Protein AF-A0AA88RFK6-F1 (afdb_monomer_lite)

Secondary structure (DSSP, 8-state):
-----------PPPPP-----PPPP------TT-HHHHHHHHHHHHHHH-SGGGSTTHHHHHHHHHHHHHHHHHHHHHHHHHHHHHHHHHHHHHHHHHHHTS------------------SS----TTSSEE-SS-EEEE-SS-EEEE----TT--GGGEEEEEETTEEEEEETTS--SEEEE-SS---GGG-----

Radius of gyration: 33.18 Å; chains: 1; bounding box: 71×36×122 Å

InterPro domains:
  IPR007052 CS domain [PF04969] (135-197)
  IPR007052 CS domain [PS51203] (131-197)
  IPR008978 HSP20-like chaperone [G3DSA:2.60.40.790] (119-197)
  IPR008978 HSP20-like chaperone [SSF49764] (119-197)
  IPR037898 NudC family [PTHR12356] (37-197)

pLDDT: mean 80.38, std 19.83, range [29.42, 97.81]

Organism: NCBI:txid112253

Foldseek 3Di:
DDDDDDDDDDPDPDDPDPPPLDDDDDDDDQDPVCNVVVVVSVVVVCVVSHCLVVDPCNVVVVVVVVVVVVVVVVVVLVVVLVVVVVVVVVVVVVVVVVVVVPDDDDDDDDDDDDDDDDRPPPQDQDPQRWDDDPQKTWHDDPVDIDIGGDDDPPDDPVQWDWDDDQFWTWTDGHPDPTSGTDTHPHGDDPVPDDDDD

Sequence (197 aa):
MAILSEYEEPANPSPPEAAKQVPVPFSAALDPSDPLGFVRGALEFVARESGLFRSGSAVAEVSALVREVKEKVDAEERRTREAAAEAARAKAEKRAKEAAEAAPGKTDQEDVKMEEAKGEGKKAPNKGNGLDMDNYSWGQSLQEVTINVPVPAGTKSRFIVCDIKKNHLKVGLKGQPPIIDGELFQPVKVDDCFWSL

Structure (mmCIF, N/CA/C/O backbone):
data_AF-A0AA88RFK6-F1
#
_entry.id   AF-A0AA88RFK6-F1
#
loop_
_atom_site.group_PDB
_atom_site.id
_atom_site.type_symbol
_atom_site.label_atom_id
_atom_site.label_alt_id
_atom_site.label_comp_id
_atom_site.label_asym_id
_atom_site.label_entity_id
_atom_site.label_seq_id
_atom_site.pdbx_PDB_ins_code
_atom_site.Cartn_x
_atom_site.Cartn_y
_atom_site.Cartn_z
_atom_site.occupancy
_atom_site.B_iso_or_equiv
_atom_site.auth_seq_id
_atom_site.auth_comp_id
_atom_site.auth_asym_id
_atom_site.auth_atom_id
_atom_site.pdbx_PDB_model_num
ATOM 1 N N . MET A 1 1 ? -27.057 -9.877 92.668 1.00 39.22 1 MET A N 1
ATOM 2 C CA . MET A 1 1 ? -26.320 -8.955 91.779 1.00 39.22 1 MET A CA 1
ATOM 3 C C . MET A 1 1 ? -26.160 -9.667 90.450 1.00 39.22 1 MET A C 1
ATOM 5 O O . MET A 1 1 ? -25.564 -10.733 90.442 1.00 39.22 1 MET A O 1
ATOM 9 N N . ALA A 1 2 ? -26.784 -9.167 89.384 1.00 41.19 2 ALA A N 1
ATOM 10 C CA . ALA A 1 2 ? -26.667 -9.741 88.046 1.00 41.19 2 ALA A CA 1
ATOM 11 C C . ALA A 1 2 ? -25.628 -8.930 87.265 1.00 41.19 2 ALA A C 1
ATOM 13 O O . ALA A 1 2 ? -25.740 -7.708 87.187 1.00 41.19 2 ALA A O 1
ATOM 14 N N . ILE A 1 3 ? -24.603 -9.608 86.752 1.00 44.00 3 ILE A N 1
ATOM 15 C CA . ILE A 1 3 ? -23.606 -9.028 85.855 1.00 44.00 3 ILE A CA 1
ATOM 16 C C . ILE A 1 3 ? -24.174 -9.180 84.443 1.00 44.00 3 ILE A C 1
ATOM 18 O O . ILE A 1 3 ? -24.339 -10.296 83.960 1.00 44.00 3 ILE A O 1
ATOM 22 N N . LEU A 1 4 ? -24.551 -8.059 83.829 1.00 45.41 4 LEU A N 1
ATOM 23 C CA . LEU A 1 4 ? -24.919 -7.980 82.419 1.00 45.41 4 LEU A CA 1
ATOM 24 C C . LEU A 1 4 ? -23.627 -7.894 81.608 1.00 45.41 4 LEU A C 1
ATOM 26 O O . LEU A 1 4 ? -22.969 -6.855 81.606 1.00 45.41 4 LEU A O 1
ATOM 30 N N . SER A 1 5 ? -23.262 -8.971 80.926 1.00 52.62 5 SER A N 1
ATOM 31 C CA . SER A 1 5 ? -22.226 -8.929 79.899 1.00 52.62 5 SER A CA 1
ATOM 32 C C . SER A 1 5 ? -22.591 -9.878 78.770 1.00 52.62 5 SER A C 1
ATOM 34 O O . SER A 1 5 ? -22.153 -11.020 78.756 1.00 52.62 5 SER A O 1
ATOM 36 N N . GLU A 1 6 ? -23.388 -9.376 77.836 1.00 49.94 6 GLU A N 1
ATOM 37 C CA . GLU A 1 6 ? -23.305 -9.759 76.429 1.00 49.94 6 GLU A CA 1
ATOM 38 C C . GLU A 1 6 ? -23.751 -8.540 75.620 1.00 49.94 6 GLU A C 1
ATOM 40 O O . GLU A 1 6 ? -24.931 -8.211 75.517 1.00 49.94 6 GLU A O 1
ATOM 45 N N . TYR A 1 7 ? -22.759 -7.774 75.171 1.00 51.25 7 TYR A N 1
ATOM 46 C CA . TYR A 1 7 ? -22.932 -6.749 74.156 1.00 51.25 7 TYR A CA 1
ATOM 47 C C . TYR A 1 7 ? -22.634 -7.437 72.828 1.00 51.25 7 TYR A C 1
ATOM 49 O O . TYR A 1 7 ? -21.484 -7.774 72.556 1.00 51.25 7 TYR A O 1
ATOM 57 N N . GLU A 1 8 ? -23.675 -7.710 72.051 1.00 51.16 8 GLU A N 1
ATOM 58 C CA . GLU A 1 8 ? -23.537 -8.290 70.721 1.00 51.16 8 GLU A CA 1
ATOM 59 C C . GLU A 1 8 ? -23.200 -7.170 69.729 1.00 51.16 8 GLU A C 1
ATOM 61 O O . GLU A 1 8 ? -23.989 -6.245 69.514 1.00 51.16 8 GLU A O 1
ATOM 66 N N . GLU A 1 9 ? -21.984 -7.207 69.179 1.00 52.75 9 GLU A N 1
ATOM 67 C CA . GLU A 1 9 ? -21.558 -6.287 68.125 1.00 52.75 9 GLU A CA 1
ATOM 68 C C . GLU A 1 9 ? -22.443 -6.480 66.883 1.00 52.75 9 GLU A C 1
ATOM 70 O O . GLU A 1 9 ? -22.595 -7.610 66.411 1.00 52.75 9 GLU A O 1
ATOM 75 N N . PRO A 1 10 ? -23.006 -5.410 66.291 1.00 45.84 10 PRO A N 1
ATOM 76 C CA . PRO A 1 10 ? -23.649 -5.540 64.997 1.00 45.84 10 PRO A CA 1
ATOM 77 C C . PRO A 1 10 ? -22.587 -5.949 63.977 1.00 45.84 10 PRO A C 1
ATOM 79 O O . PRO A 1 10 ? -21.603 -5.238 63.766 1.00 45.84 10 PRO A O 1
ATOM 82 N N . ALA A 1 11 ? -22.804 -7.110 63.358 1.00 53.09 11 ALA A N 1
ATOM 83 C CA . ALA A 1 11 ? -21.981 -7.641 62.287 1.00 53.09 11 ALA A CA 1
ATOM 84 C C . ALA A 1 11 ? -21.647 -6.538 61.271 1.00 53.09 11 ALA A C 1
ATOM 86 O O . ALA A 1 11 ? -22.523 -5.992 60.597 1.00 53.09 11 ALA A O 1
ATOM 87 N N . ASN A 1 12 ? -20.359 -6.213 61.188 1.00 49.50 12 ASN A N 1
ATOM 88 C CA . ASN A 1 12 ? -19.803 -5.323 60.184 1.00 49.50 12 ASN A CA 1
ATOM 89 C C . ASN A 1 12 ? -20.194 -5.863 58.793 1.00 49.50 12 ASN A C 1
ATOM 91 O O . ASN A 1 12 ? -19.850 -7.014 58.493 1.00 49.50 12 ASN A O 1
ATOM 95 N N . PRO A 1 13 ? -20.924 -5.114 57.942 1.00 47.66 13 PRO A N 1
ATOM 96 C CA . PRO A 1 13 ? -21.227 -5.587 56.603 1.00 47.66 13 PRO A CA 1
ATOM 97 C C . PRO A 1 13 ? -19.901 -5.779 55.869 1.00 47.66 13 PRO A C 1
ATOM 99 O O . PRO A 1 13 ? -19.115 -4.846 55.700 1.00 47.66 13 PRO A O 1
ATOM 102 N N . SER A 1 14 ? -19.634 -7.023 55.477 1.00 50.53 14 SER A N 1
ATOM 103 C CA . SER A 1 14 ? -18.474 -7.358 54.657 1.00 50.53 14 SER A CA 1
ATOM 104 C C . SER A 1 14 ? -18.479 -6.478 53.397 1.00 50.53 14 SER A C 1
ATOM 106 O O . SER A 1 14 ? -19.563 -6.215 52.863 1.00 50.53 14 SER A O 1
ATOM 108 N N . PRO A 1 15 ? -17.314 -6.007 52.906 1.00 51.69 15 PRO A N 1
ATOM 109 C CA . PRO A 1 15 ? -17.249 -5.292 51.635 1.00 51.69 15 PRO A CA 1
ATOM 110 C C . PRO A 1 15 ? -17.945 -6.130 50.556 1.00 51.69 15 PRO A C 1
ATOM 112 O O . PRO A 1 15 ? -17.792 -7.355 50.591 1.00 51.69 15 PRO A O 1
ATOM 115 N N . PRO A 1 16 ? -18.702 -5.526 49.620 1.00 49.53 16 PRO A N 1
ATOM 116 C CA . PRO A 1 16 ? -19.355 -6.287 48.566 1.00 49.53 16 PRO A CA 1
ATOM 117 C C . PRO A 1 16 ? -18.288 -7.113 47.856 1.00 49.53 16 PRO A C 1
ATOM 119 O O . PRO A 1 16 ? -17.310 -6.573 47.335 1.00 49.53 16 PRO A O 1
ATOM 122 N N . GLU A 1 17 ? -18.455 -8.430 47.922 1.00 48.72 17 GLU A N 1
ATOM 123 C CA . GLU A 1 17 ? -17.579 -9.404 47.297 1.00 48.72 17 GLU A CA 1
ATOM 124 C C . GLU A 1 17 ? -17.448 -9.014 45.825 1.00 48.72 17 GLU A C 1
ATOM 126 O O . GLU A 1 17 ? -18.433 -9.006 45.084 1.00 48.72 17 GLU A O 1
ATOM 131 N N . ALA A 1 18 ? -16.253 -8.570 45.424 1.00 51.47 18 ALA A N 1
ATOM 132 C CA . ALA A 1 18 ? -15.991 -8.153 44.058 1.00 51.47 18 ALA A CA 1
ATOM 133 C C . ALA A 1 18 ? -16.360 -9.323 43.143 1.00 51.47 18 ALA A C 1
ATOM 135 O O . ALA A 1 18 ? -15.685 -10.355 43.155 1.00 51.47 18 ALA A O 1
ATOM 136 N N . ALA A 1 19 ? -17.467 -9.180 42.409 1.00 54.84 19 ALA A N 1
ATOM 137 C CA . ALA A 1 19 ? -17.976 -10.203 41.514 1.00 54.84 19 ALA A CA 1
ATOM 138 C C . ALA A 1 19 ? -16.842 -10.616 40.572 1.00 54.84 19 ALA A C 1
ATOM 140 O O . ALA A 1 19 ? -16.416 -9.842 39.713 1.00 54.84 19 ALA A O 1
ATOM 141 N N . LYS A 1 20 ? -16.306 -11.822 40.783 1.00 56.72 20 LYS A N 1
ATOM 142 C CA . LYS A 1 20 ? -15.259 -12.399 39.943 1.00 56.72 20 LYS A CA 1
ATOM 143 C C . LYS A 1 20 ? -15.825 -12.475 38.528 1.00 56.72 20 LYS A C 1
ATOM 145 O O . LYS A 1 20 ? -16.725 -13.271 38.271 1.00 56.72 20 LYS A O 1
ATOM 150 N N . GLN A 1 21 ? -15.348 -11.609 37.637 1.00 64.19 21 GLN A N 1
ATOM 151 C CA . GLN A 1 21 ? -15.763 -11.604 36.239 1.00 64.19 21 GLN A CA 1
ATOM 152 C C . GLN A 1 21 ? -15.354 -12.943 35.626 1.00 64.19 21 GLN A C 1
ATOM 154 O O . GLN A 1 21 ? -14.167 -13.237 35.490 1.00 64.19 21 GLN A O 1
ATOM 159 N N . VAL A 1 22 ? -16.339 -13.787 35.327 1.00 80.94 22 VAL A N 1
ATOM 160 C CA . VAL A 1 22 ? -16.103 -15.065 34.655 1.00 80.94 22 VAL A CA 1
ATOM 161 C C . VAL A 1 22 ? -15.730 -14.752 33.203 1.00 80.94 22 VAL A C 1
ATOM 163 O O . VAL A 1 22 ? -16.502 -14.061 32.536 1.00 80.94 22 VAL A O 1
ATOM 166 N N . PRO A 1 23 ? -14.574 -15.217 32.694 1.00 82.94 23 PRO A N 1
ATOM 167 C CA . PRO A 1 23 ? -14.199 -14.993 31.303 1.00 82.94 23 PRO A CA 1
ATOM 168 C C . PRO A 1 23 ? -15.236 -15.607 30.360 1.00 82.94 23 PRO A C 1
ATOM 170 O O . PRO A 1 23 ? -15.551 -16.793 30.465 1.00 82.94 23 PRO A O 1
ATOM 173 N N . VAL A 1 24 ? -15.751 -14.806 29.428 1.00 89.56 24 VAL A N 1
ATOM 174 C CA . VAL A 1 24 ? -16.697 -15.267 28.406 1.00 89.56 24 VAL A CA 1
ATOM 175 C C . VAL A 1 24 ? -15.904 -15.643 27.148 1.00 89.56 24 VAL A C 1
ATOM 177 O O . VAL A 1 24 ? -15.124 -14.819 26.665 1.00 89.56 24 VAL A O 1
ATOM 180 N N . PRO A 1 25 ? -16.044 -16.870 26.609 1.00 90.38 25 PRO A N 1
ATOM 181 C CA . PRO A 1 25 ? -15.299 -17.280 25.425 1.00 90.38 25 PRO A CA 1
ATOM 182 C C . PRO A 1 25 ? -15.799 -16.559 24.163 1.00 90.38 25 PRO A C 1
ATOM 184 O O . PRO A 1 25 ? -17.003 -16.414 23.953 1.00 90.38 25 PRO A O 1
ATOM 187 N N . PHE A 1 26 ? -14.864 -16.176 23.291 1.00 91.44 26 PHE A N 1
ATOM 188 C CA . PHE A 1 26 ? -15.122 -15.628 21.957 1.00 91.44 26 PHE A CA 1
ATOM 189 C C . PHE A 1 26 ? -14.514 -16.552 20.897 1.00 91.44 26 PHE A C 1
ATOM 191 O O . PHE A 1 26 ? -13.340 -16.910 20.986 1.00 91.44 26 PHE A O 1
ATOM 198 N N . SER A 1 27 ? -15.305 -16.942 19.897 1.00 91.06 27 SER A N 1
ATOM 199 C CA . SER A 1 27 ? -14.849 -17.744 18.759 1.00 91.06 27 SER A CA 1
ATOM 200 C C . SER A 1 27 ? -15.296 -17.078 17.465 1.00 91.06 27 SER A C 1
ATOM 202 O O . SER A 1 27 ? -16.481 -16.810 17.280 1.00 91.06 27 SER A O 1
ATOM 204 N N . ALA A 1 28 ? -14.340 -16.797 16.586 1.00 91.62 28 ALA A N 1
ATOM 205 C C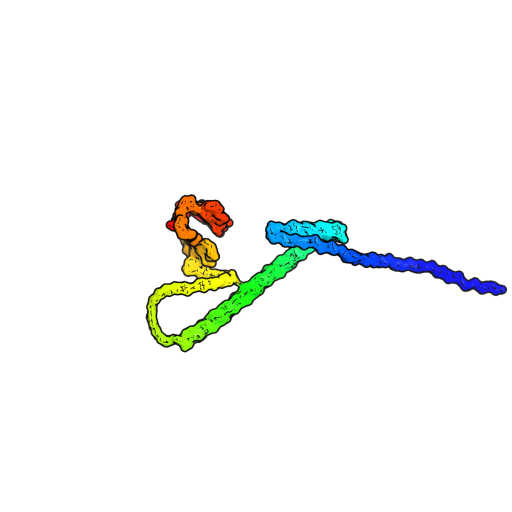A . ALA A 1 28 ? -14.574 -16.236 15.264 1.00 91.62 28 ALA A CA 1
ATOM 206 C C . ALA A 1 28 ? -13.458 -16.692 14.315 1.00 91.62 28 ALA A C 1
ATOM 208 O O . ALA A 1 28 ? -12.323 -16.909 14.743 1.00 91.62 28 ALA A O 1
ATOM 209 N N . ALA A 1 29 ? -13.784 -16.833 13.032 1.00 94.00 29 ALA A N 1
ATOM 210 C CA . ALA A 1 29 ? -12.826 -17.147 11.979 1.00 94.00 29 ALA A CA 1
ATOM 211 C C . ALA A 1 29 ? -12.488 -15.877 11.190 1.00 94.00 29 ALA A C 1
ATOM 213 O O . ALA A 1 29 ? -13.382 -15.092 10.873 1.00 94.00 29 ALA A O 1
ATOM 214 N N . LEU A 1 30 ? -11.207 -15.679 10.876 1.00 94.81 30 LEU A N 1
ATOM 215 C CA . LEU A 1 30 ? -10.761 -14.591 10.011 1.00 94.81 30 LEU A CA 1
ATOM 216 C C . LEU A 1 30 ? -10.875 -15.031 8.546 1.00 94.81 30 LEU A C 1
ATOM 218 O O . LEU A 1 30 ? -10.154 -15.933 8.125 1.00 94.81 30 LEU A O 1
ATOM 222 N N . ASP A 1 31 ? -11.753 -14.380 7.783 1.00 93.38 31 ASP A N 1
ATOM 223 C CA . ASP A 1 31 ? -11.776 -14.473 6.321 1.00 93.38 31 ASP A CA 1
ATOM 224 C C . ASP A 1 31 ? -10.850 -13.392 5.736 1.00 93.38 31 ASP A C 1
ATOM 226 O O . ASP A 1 31 ? -11.121 -12.202 5.920 1.00 93.38 31 ASP A O 1
ATOM 230 N N . PRO A 1 32 ? -9.768 -13.756 5.022 1.00 94.38 32 PRO A N 1
ATOM 231 C CA . PRO A 1 32 ? -8.886 -12.783 4.378 1.00 94.38 32 PRO A CA 1
ATOM 232 C C . PRO A 1 32 ? -9.587 -11.878 3.354 1.00 94.38 32 PRO A C 1
ATOM 234 O O . PRO A 1 32 ? -9.082 -10.796 3.061 1.00 94.38 32 PRO A O 1
ATOM 237 N N . SER A 1 33 ? -10.729 -12.304 2.809 1.00 95.38 33 SER A N 1
ATOM 238 C CA . SER A 1 33 ? -11.520 -11.527 1.846 1.00 95.38 33 SER A CA 1
ATOM 239 C C . SER A 1 33 ? -12.404 -10.472 2.522 1.00 95.38 33 SER A C 1
ATOM 241 O O . SER A 1 33 ? -12.760 -9.484 1.883 1.00 95.38 33 SER A O 1
ATOM 243 N N . ASP A 1 34 ? -12.733 -10.656 3.807 1.00 94.06 34 ASP A N 1
ATOM 244 C CA . ASP A 1 34 ? -13.484 -9.702 4.635 1.00 94.06 34 ASP A CA 1
ATOM 245 C C . ASP A 1 34 ? -12.902 -9.603 6.063 1.00 94.06 34 ASP A C 1
ATOM 247 O O . ASP A 1 34 ? -13.490 -10.068 7.047 1.00 94.06 34 ASP A O 1
ATOM 251 N N . PRO A 1 35 ? -11.736 -8.954 6.221 1.00 93.38 35 PRO A N 1
ATOM 252 C CA . PRO A 1 35 ? -11.116 -8.792 7.532 1.00 93.38 35 PRO A CA 1
ATOM 253 C C . PRO A 1 35 ? -11.920 -7.858 8.451 1.00 93.38 35 PRO A C 1
ATOM 255 O O . PRO A 1 35 ? -11.834 -7.958 9.678 1.00 93.38 35 PRO A O 1
ATOM 258 N N . LEU A 1 36 ? -12.718 -6.947 7.883 1.00 94.75 36 LEU A N 1
ATOM 259 C CA . LEU A 1 36 ? -13.527 -6.005 8.657 1.00 94.75 36 LEU A CA 1
ATOM 260 C C . LEU A 1 36 ? -14.731 -6.690 9.307 1.00 94.75 36 LEU A C 1
ATOM 262 O O . LEU A 1 36 ? -15.126 -6.286 10.403 1.00 94.75 36 LEU A O 1
ATOM 266 N N . GLY A 1 37 ? -15.277 -7.737 8.683 1.00 93.44 37 GLY A N 1
ATOM 267 C CA . GLY A 1 37 ? -16.300 -8.592 9.280 1.00 93.44 37 GLY A CA 1
ATOM 268 C C . GLY A 1 37 ? -15.848 -9.204 10.609 1.00 93.44 37 GLY A C 1
ATOM 269 O O . GLY A 1 37 ? -16.569 -9.122 11.606 1.00 93.44 37 GLY A O 1
ATOM 270 N N . PHE A 1 38 ? -14.614 -9.720 10.668 1.00 96.31 38 PHE A N 1
ATOM 271 C CA . PHE A 1 38 ? -14.030 -10.251 11.906 1.00 96.31 38 PHE A CA 1
ATOM 272 C C . PHE A 1 38 ? -13.898 -9.172 12.992 1.00 96.31 38 PHE A C 1
ATOM 274 O O . PHE A 1 38 ? -14.327 -9.374 14.130 1.00 96.31 38 PHE A O 1
ATOM 281 N N . VAL A 1 39 ? -13.347 -8.002 12.639 1.00 95.38 39 VAL A N 1
ATOM 282 C CA . VAL A 1 39 ? -13.163 -6.885 13.584 1.00 95.38 39 VAL A CA 1
ATOM 283 C C . VAL A 1 39 ? -14.506 -6.398 14.124 1.00 95.38 39 VAL A C 1
ATOM 285 O O . VAL A 1 39 ? -14.642 -6.191 15.328 1.00 95.38 39 VAL A O 1
ATOM 288 N N . ARG A 1 40 ? -15.521 -6.265 13.262 1.00 94.75 40 ARG A N 1
ATOM 289 C CA . ARG A 1 40 ? -16.883 -5.911 13.678 1.00 94.75 40 ARG A CA 1
ATOM 290 C C . ARG A 1 40 ? -17.423 -6.905 14.703 1.00 94.75 40 ARG A C 1
ATOM 292 O O . ARG A 1 40 ? -17.862 -6.473 15.763 1.00 94.75 40 ARG A O 1
ATOM 299 N N . GLY A 1 41 ? -17.344 -8.207 14.420 1.00 95.25 41 GLY A N 1
ATOM 300 C CA . GLY A 1 41 ? -17.838 -9.245 15.329 1.00 95.25 41 GLY A CA 1
ATOM 301 C C . GLY A 1 41 ? -17.140 -9.225 16.692 1.00 95.25 41 GLY A C 1
ATOM 302 O O . GLY A 1 41 ? -17.792 -9.372 17.726 1.00 95.25 41 GLY A O 1
ATOM 303 N N . ALA A 1 42 ? -15.830 -8.967 16.716 1.00 95.31 42 ALA A N 1
ATOM 304 C CA . ALA A 1 42 ? -15.080 -8.807 17.960 1.00 95.31 42 ALA A CA 1
ATOM 305 C C . ALA A 1 42 ? -15.524 -7.563 18.752 1.00 95.31 42 ALA A C 1
ATOM 307 O O . ALA A 1 42 ? -15.747 -7.649 19.959 1.00 95.31 42 ALA A O 1
ATOM 308 N N . LEU A 1 43 ? -15.701 -6.416 18.087 1.00 95.00 43 LEU A N 1
ATOM 309 C CA . LEU A 1 43 ? -16.164 -5.186 18.741 1.00 95.00 43 LEU A CA 1
ATOM 310 C C . LEU A 1 43 ? -17.602 -5.324 19.261 1.00 95.00 43 LEU A C 1
ATOM 312 O O . LEU A 1 43 ? -17.892 -4.866 20.363 1.00 95.00 43 LEU A O 1
ATOM 316 N N . GLU A 1 44 ? -18.486 -5.996 18.521 1.00 94.56 44 GLU A N 1
ATOM 317 C CA . GLU A 1 44 ? -19.859 -6.294 18.951 1.00 94.56 44 GLU A CA 1
ATOM 318 C C . GLU A 1 44 ? -19.890 -7.228 20.167 1.00 94.56 44 GLU A C 1
ATOM 320 O O . GLU A 1 44 ? -20.637 -6.981 21.116 1.00 94.56 44 GLU A O 1
ATOM 325 N N . PHE A 1 45 ? -19.041 -8.261 20.190 1.00 95.06 45 PHE A N 1
ATOM 326 C CA . PHE A 1 45 ? -18.882 -9.124 21.362 1.00 95.06 45 PHE A CA 1
ATOM 327 C C . PHE A 1 45 ? -18.420 -8.322 22.583 1.00 95.06 45 PHE A C 1
ATOM 329 O O . PHE A 1 45 ? -19.032 -8.407 23.647 1.00 95.06 45 PHE A O 1
ATOM 336 N N . VAL A 1 46 ? -17.401 -7.473 22.422 1.00 93.69 46 VAL A N 1
ATOM 337 C CA . VAL A 1 46 ? -16.919 -6.593 23.497 1.00 93.69 46 VAL A CA 1
ATOM 338 C C . VAL A 1 46 ? -18.009 -5.616 23.943 1.00 93.69 46 VAL A C 1
ATOM 340 O O . VAL A 1 46 ? -18.146 -5.372 25.138 1.00 93.69 46 VAL A O 1
ATOM 343 N N . ALA A 1 47 ? -18.822 -5.081 23.033 1.00 92.94 47 ALA A N 1
ATOM 344 C CA . ALA A 1 47 ? -19.940 -4.206 23.382 1.00 92.94 47 ALA A CA 1
ATOM 345 C C . ALA A 1 47 ? -21.033 -4.919 24.194 1.00 92.94 47 ALA A C 1
ATOM 347 O O . ALA A 1 47 ? -21.666 -4.290 25.044 1.00 92.94 47 ALA A O 1
ATOM 348 N N . ARG A 1 48 ? -21.250 -6.218 23.953 1.00 92.81 48 ARG A N 1
ATOM 349 C CA . ARG A 1 48 ? -22.242 -7.021 24.677 1.00 92.81 48 ARG A CA 1
ATOM 350 C C . ARG A 1 48 ? -21.749 -7.456 26.054 1.00 92.81 48 ARG A C 1
ATOM 352 O O . ARG A 1 48 ? -22.492 -7.345 27.025 1.00 92.81 48 ARG A O 1
ATOM 359 N N . GLU A 1 49 ? -20.512 -7.936 26.129 1.00 91.00 49 GLU A N 1
ATOM 360 C CA . GLU A 1 49 ? -19.951 -8.543 27.342 1.00 91.00 49 GLU A CA 1
ATOM 361 C C . GLU A 1 49 ? -19.223 -7.530 28.246 1.00 91.00 49 GLU A C 1
ATOM 363 O O . GLU A 1 49 ? -18.888 -7.847 29.386 1.00 91.00 49 GLU A O 1
ATOM 368 N N . SER A 1 50 ? -18.978 -6.299 27.774 1.00 90.12 50 SER A N 1
ATOM 369 C CA . SER A 1 50 ? -18.253 -5.273 28.533 1.00 90.12 50 SER A CA 1
ATOM 370 C C . SER A 1 50 ? -18.938 -3.903 28.542 1.00 90.12 50 SER A C 1
ATOM 372 O O . SER A 1 50 ? -19.837 -3.597 27.761 1.00 90.12 50 SER A O 1
ATOM 374 N N . GLY A 1 51 ? -18.474 -3.040 29.448 1.00 89.38 51 GLY A N 1
ATOM 375 C CA . GLY A 1 51 ? -18.882 -1.639 29.517 1.00 89.38 51 GLY A CA 1
ATOM 376 C C . GLY A 1 51 ? -18.078 -0.693 28.621 1.00 89.38 51 GLY A C 1
ATOM 377 O O . GLY A 1 51 ? -18.348 0.503 28.677 1.00 89.38 51 GLY A O 1
ATOM 378 N N . LEU A 1 52 ? -17.117 -1.185 27.821 1.00 89.06 52 LEU A N 1
ATOM 379 C CA . LEU A 1 52 ? -16.165 -0.342 27.081 1.00 89.06 52 LEU A CA 1
ATOM 380 C C . LEU A 1 52 ? -16.877 0.728 26.244 1.00 89.06 52 LEU A C 1
ATOM 382 O O . LEU A 1 52 ? -16.567 1.904 26.352 1.00 89.06 52 LEU A O 1
ATOM 386 N N . PHE A 1 53 ? -17.903 0.341 25.484 1.00 91.00 53 PHE A N 1
ATOM 387 C CA . PHE A 1 53 ? -18.639 1.248 24.594 1.00 91.00 53 PHE A CA 1
ATOM 388 C C . PHE A 1 53 ? -19.677 2.135 25.294 1.00 91.00 53 PHE A C 1
ATOM 390 O O . PHE A 1 53 ? -20.333 2.942 24.640 1.00 91.00 53 PHE A O 1
ATOM 397 N N . ARG A 1 54 ? -19.844 2.003 26.615 1.00 89.75 54 ARG A N 1
ATOM 398 C CA . ARG A 1 54 ? -20.694 2.907 27.409 1.00 89.75 54 ARG A CA 1
ATOM 399 C C . ARG A 1 54 ? -19.937 4.164 27.841 1.00 89.75 54 ARG A C 1
ATOM 401 O O . ARG A 1 54 ? -20.571 5.112 28.298 1.00 89.75 54 ARG A O 1
ATOM 408 N N . SER A 1 55 ? -18.606 4.184 27.713 1.00 88.44 55 SER A N 1
ATOM 409 C CA . SER A 1 55 ? -17.794 5.372 27.969 1.00 88.44 55 SER A CA 1
ATOM 410 C C . SER A 1 55 ? -17.745 6.282 26.734 1.00 88.44 55 SER A C 1
ATOM 412 O O . SER A 1 55 ? -17.753 5.825 25.592 1.00 88.44 55 SER A O 1
ATOM 414 N N . GLY A 1 56 ? -17.639 7.596 26.950 1.00 90.06 56 GLY A N 1
ATOM 415 C CA . GLY A 1 56 ? -17.414 8.557 25.861 1.00 90.06 56 GLY A CA 1
ATOM 416 C C . GLY A 1 56 ? -16.010 8.475 25.243 1.00 90.06 56 GLY A C 1
ATOM 417 O O . GLY A 1 56 ? -15.769 9.070 24.195 1.00 90.06 56 GLY A O 1
ATOM 418 N N . SER A 1 57 ? -15.084 7.745 25.876 1.00 92.19 57 SER A N 1
ATOM 419 C CA . SER A 1 57 ? -13.696 7.568 25.433 1.00 92.19 57 SER A CA 1
ATOM 420 C C . SER A 1 57 ? -13.480 6.334 24.558 1.00 92.19 57 SER A C 1
ATOM 422 O O . SER A 1 57 ? -12.417 6.222 23.951 1.00 92.19 57 SER A O 1
ATOM 424 N N . ALA A 1 58 ? -14.473 5.445 24.431 1.00 91.94 58 ALA A N 1
ATOM 425 C CA . ALA A 1 58 ? -14.346 4.159 23.743 1.00 91.94 58 ALA A CA 1
ATOM 426 C C . ALA A 1 58 ? -13.711 4.271 22.347 1.00 91.94 58 ALA A C 1
ATOM 428 O O . ALA A 1 58 ? -12.799 3.527 21.998 1.00 91.94 58 ALA A O 1
ATOM 429 N N . VAL A 1 59 ? -14.151 5.252 21.553 1.00 93.19 59 VAL A N 1
ATOM 430 C CA . VAL A 1 59 ? -13.627 5.475 20.197 1.00 93.19 59 VAL A CA 1
ATOM 431 C C . VAL A 1 59 ? -12.160 5.907 20.226 1.00 93.19 59 VAL A C 1
ATOM 433 O O . VAL A 1 59 ? -11.373 5.448 19.398 1.00 93.19 59 VAL A O 1
ATOM 436 N N . ALA A 1 60 ? -11.776 6.767 21.172 1.00 94.56 60 ALA A N 1
ATOM 437 C CA . ALA A 1 60 ? -10.401 7.235 21.311 1.00 94.56 60 ALA A CA 1
ATOM 438 C C . ALA A 1 60 ? -9.468 6.103 21.764 1.00 94.56 60 ALA A C 1
ATOM 440 O O . ALA A 1 60 ? -8.385 5.952 21.205 1.00 94.56 60 ALA A O 1
ATOM 441 N N . GLU A 1 61 ? -9.912 5.276 22.712 1.00 93.81 61 GLU A N 1
ATOM 442 C CA . GLU A 1 61 ? -9.157 4.127 23.222 1.00 93.81 61 GLU A CA 1
ATOM 443 C C . GLU A 1 61 ? -8.946 3.059 22.143 1.00 93.81 61 GLU A C 1
ATOM 445 O O . GLU A 1 61 ? -7.814 2.639 21.900 1.00 93.81 61 GLU A O 1
ATOM 450 N N . VAL A 1 62 ? -10.005 2.680 21.417 1.00 94.31 62 VAL A N 1
ATOM 451 C CA . VAL A 1 62 ? -9.898 1.727 20.298 1.00 94.31 62 VAL A CA 1
ATOM 452 C C . VAL A 1 62 ? -9.006 2.294 19.191 1.00 94.31 62 VAL A C 1
ATOM 454 O O . VAL A 1 62 ? -8.151 1.587 18.662 1.00 94.31 62 VAL A O 1
ATOM 457 N N . SER A 1 63 ? -9.141 3.584 18.869 1.00 93.88 63 SER A N 1
ATOM 458 C CA . SER A 1 63 ? -8.289 4.236 17.864 1.00 93.88 63 SER A CA 1
ATOM 459 C C . SER A 1 63 ? -6.818 4.274 18.281 1.00 93.88 63 SER A C 1
ATOM 461 O O . SER A 1 63 ? -5.945 4.116 17.429 1.00 93.88 63 SER A O 1
ATOM 463 N N . ALA A 1 64 ? -6.527 4.475 19.569 1.00 96.88 64 ALA A N 1
ATOM 464 C CA . ALA A 1 64 ? -5.166 4.433 20.095 1.00 96.88 64 ALA A CA 1
ATOM 465 C C . ALA A 1 64 ? -4.558 3.030 19.952 1.00 96.88 64 ALA A C 1
ATOM 467 O O . ALA A 1 64 ? -3.446 2.909 19.441 1.00 96.88 64 ALA A O 1
ATOM 468 N N . LEU A 1 65 ? -5.314 1.976 20.286 1.00 96.81 65 LEU A N 1
ATOM 469 C CA . LEU A 1 65 ? -4.883 0.589 20.075 1.00 96.81 65 LEU A CA 1
ATOM 470 C C . LEU A 1 65 ? -4.601 0.291 18.596 1.00 96.81 65 LEU A C 1
ATOM 472 O O . LEU A 1 65 ? -3.579 -0.307 18.268 1.00 96.81 65 LEU A O 1
ATOM 476 N N . VAL A 1 66 ? -5.481 0.726 17.688 1.00 96.75 66 VAL A N 1
ATOM 477 C CA . VAL A 1 66 ? -5.293 0.522 16.241 1.00 96.75 66 VAL A CA 1
ATOM 478 C C . VAL A 1 66 ? -4.028 1.223 15.744 1.00 96.75 66 VAL A C 1
ATOM 480 O O . VAL A 1 66 ? -3.286 0.648 14.948 1.00 96.75 66 VAL A O 1
ATOM 483 N N . ARG A 1 67 ? -3.750 2.442 16.226 1.00 96.44 67 ARG A N 1
ATOM 484 C CA . ARG A 1 67 ? -2.510 3.162 15.900 1.00 96.44 67 ARG A CA 1
ATOM 485 C C . ARG A 1 67 ? -1.280 2.415 16.398 1.00 96.44 67 ARG A C 1
ATOM 487 O O . ARG A 1 67 ? -0.348 2.247 15.624 1.00 96.44 67 ARG A O 1
ATOM 494 N N . GLU A 1 68 ? -1.301 1.915 17.630 1.00 97.81 68 GLU A N 1
ATOM 495 C CA . GLU A 1 68 ? -0.186 1.145 18.187 1.00 97.81 68 GLU A CA 1
ATOM 496 C C . GLU A 1 68 ? 0.090 -0.133 17.376 1.00 97.81 68 GLU A C 1
ATOM 498 O O . GLU A 1 68 ? 1.241 -0.438 17.062 1.00 97.81 68 GLU A O 1
ATOM 503 N N . VAL A 1 69 ? -0.956 -0.877 16.993 1.00 96.88 69 VAL A N 1
ATOM 504 C CA . VAL A 1 69 ? -0.812 -2.071 16.142 1.00 96.88 69 VAL A CA 1
ATOM 505 C C . VAL A 1 69 ? -0.246 -1.691 14.776 1.00 96.88 69 VAL A C 1
ATOM 507 O O . VAL A 1 69 ? 0.680 -2.345 14.300 1.00 96.88 69 VAL A O 1
ATOM 510 N N . LYS A 1 70 ? -0.747 -0.608 14.171 1.00 94.88 70 LYS A N 1
ATOM 511 C CA . LYS A 1 70 ? -0.235 -0.106 12.895 1.00 94.88 70 LYS A CA 1
ATOM 512 C C . LYS A 1 70 ? 1.246 0.270 12.980 1.00 94.88 70 LYS A C 1
ATOM 514 O O . LYS A 1 70 ? 2.018 -0.142 12.125 1.00 94.88 70 LYS A O 1
ATOM 519 N N . GLU A 1 71 ? 1.653 1.002 14.013 1.00 96.62 71 GLU A N 1
ATOM 520 C CA . GLU A 1 71 ? 3.052 1.394 14.209 1.00 96.62 71 GLU A CA 1
ATOM 521 C C . GLU A 1 71 ? 3.969 0.183 14.403 1.00 96.62 71 GLU A C 1
ATOM 523 O O . GLU A 1 71 ? 5.085 0.177 13.888 1.00 96.62 71 GLU A O 1
ATOM 528 N N . LYS A 1 72 ? 3.509 -0.864 15.102 1.00 96.44 72 LYS A N 1
ATOM 529 C CA . LYS A 1 72 ? 4.274 -2.111 15.253 1.00 96.44 72 LYS A CA 1
ATOM 530 C C . LYS A 1 72 ? 4.453 -2.842 13.925 1.00 96.44 72 LYS A C 1
ATOM 532 O O . LYS A 1 72 ? 5.571 -3.269 13.648 1.00 96.44 72 LYS A O 1
ATOM 537 N N . VAL A 1 73 ? 3.399 -2.945 13.113 1.00 96.06 73 VAL A N 1
ATOM 538 C CA . VAL A 1 73 ? 3.468 -3.561 11.775 1.00 96.06 73 VAL A CA 1
ATOM 539 C C . VAL A 1 73 ? 4.414 -2.766 10.876 1.00 96.06 73 VAL A C 1
ATOM 541 O O . VAL A 1 73 ? 5.372 -3.328 10.351 1.00 96.06 73 VAL A O 1
ATOM 544 N N . ASP A 1 74 ? 4.230 -1.446 10.791 1.00 93.12 74 ASP A N 1
ATOM 545 C CA . ASP A 1 74 ? 5.074 -0.570 9.970 1.00 93.12 74 ASP A CA 1
ATOM 546 C C . ASP A 1 74 ? 6.554 -0.624 10.433 1.00 93.12 74 ASP A C 1
ATOM 548 O O . ASP A 1 74 ? 7.485 -0.614 9.622 1.00 93.12 74 ASP A O 1
ATOM 552 N N . ALA A 1 75 ? 6.809 -0.709 11.747 1.00 95.06 75 ALA A N 1
ATOM 553 C CA . ALA A 1 75 ? 8.157 -0.836 12.300 1.00 95.06 75 ALA A CA 1
ATOM 554 C C . ALA A 1 75 ? 8.792 -2.208 12.027 1.00 95.06 75 ALA A C 1
ATOM 556 O O . ALA A 1 75 ? 9.999 -2.278 11.788 1.00 95.06 75 ALA A O 1
ATOM 557 N N . GLU A 1 76 ? 8.019 -3.294 12.067 1.00 93.62 76 GLU A N 1
ATOM 558 C CA . GLU A 1 76 ? 8.494 -4.636 11.725 1.00 93.62 76 GLU A CA 1
ATOM 559 C C . GLU A 1 76 ? 8.843 -4.736 10.233 1.00 93.62 76 GLU A C 1
ATOM 561 O O . GLU A 1 76 ? 9.938 -5.188 9.884 1.00 93.62 76 GLU A O 1
ATOM 566 N N . GLU A 1 77 ? 7.981 -4.226 9.352 1.00 91.75 77 GLU A N 1
ATOM 567 C CA . GLU A 1 77 ? 8.244 -4.135 7.911 1.00 91.75 77 GLU A CA 1
ATOM 568 C C . GLU A 1 77 ? 9.496 -3.301 7.619 1.00 91.75 77 GLU A C 1
ATOM 570 O O . GLU A 1 77 ? 10.344 -3.666 6.801 1.00 91.75 77 GLU A O 1
ATOM 575 N N . ARG A 1 78 ? 9.679 -2.193 8.343 1.00 92.06 78 ARG A N 1
ATOM 576 C CA . ARG A 1 78 ? 10.886 -1.379 8.216 1.00 92.06 78 ARG A CA 1
ATOM 577 C C . ARG A 1 78 ? 12.139 -2.117 8.692 1.00 92.06 78 ARG A C 1
ATOM 579 O O . ARG A 1 78 ? 13.151 -2.074 7.997 1.00 92.06 78 ARG A O 1
ATOM 586 N N . ARG A 1 79 ? 12.090 -2.802 9.839 1.00 92.06 79 ARG A N 1
ATOM 587 C CA . ARG A 1 79 ? 13.233 -3.563 10.382 1.00 92.06 79 ARG A CA 1
ATOM 588 C C . ARG A 1 79 ? 13.632 -4.717 9.471 1.00 92.06 79 ARG A C 1
ATOM 590 O O . ARG A 1 79 ? 14.817 -4.913 9.227 1.00 92.06 79 ARG A O 1
ATOM 597 N N . THR A 1 80 ? 12.659 -5.463 8.954 1.00 90.50 80 THR A N 1
ATOM 598 C CA . THR A 1 80 ? 12.910 -6.565 8.013 1.00 90.50 80 THR A CA 1
ATOM 599 C C . THR A 1 80 ? 13.528 -6.053 6.714 1.00 90.50 80 THR A C 1
ATOM 601 O O . THR A 1 80 ? 14.498 -6.631 6.225 1.00 90.50 80 THR A O 1
ATOM 604 N N . ARG A 1 81 ? 13.055 -4.912 6.203 1.00 89.12 81 ARG A N 1
ATOM 605 C CA . ARG A 1 81 ? 13.626 -4.234 5.034 1.00 89.12 81 ARG A CA 1
ATOM 606 C C . ARG A 1 81 ? 15.040 -3.697 5.265 1.00 89.12 81 ARG A C 1
ATOM 608 O O . ARG A 1 81 ? 15.900 -3.867 4.404 1.00 89.12 81 ARG A O 1
ATOM 615 N N . GLU A 1 82 ? 15.300 -3.077 6.412 1.00 90.69 82 GLU A N 1
ATOM 616 C CA . GLU A 1 82 ? 16.637 -2.594 6.784 1.00 90.69 82 GLU A CA 1
ATOM 617 C C . GLU A 1 82 ? 17.625 -3.764 6.951 1.00 90.69 82 GLU A C 1
ATOM 619 O O . GLU A 1 82 ? 18.714 -3.722 6.378 1.00 90.69 82 GLU A O 1
ATOM 624 N N . ALA A 1 83 ? 17.222 -4.850 7.621 1.00 89.62 83 ALA A N 1
ATOM 625 C CA . ALA A 1 83 ? 18.034 -6.061 7.760 1.00 89.62 83 ALA A CA 1
ATOM 626 C C . ALA A 1 83 ? 18.311 -6.743 6.406 1.00 89.62 83 ALA A C 1
ATOM 628 O O . ALA A 1 83 ? 19.432 -7.186 6.148 1.00 89.62 83 ALA A O 1
ATOM 629 N N . ALA A 1 84 ? 17.319 -6.794 5.510 1.00 88.44 84 ALA A N 1
ATOM 630 C CA . ALA A 1 84 ? 17.495 -7.322 4.158 1.00 88.44 84 ALA A CA 1
ATOM 631 C C . ALA A 1 84 ? 18.469 -6.466 3.328 1.00 88.44 84 ALA A C 1
ATOM 633 O O . ALA A 1 84 ? 19.332 -7.010 2.635 1.00 88.44 84 ALA A O 1
ATOM 634 N N . ALA A 1 85 ? 18.381 -5.135 3.432 1.00 88.38 85 ALA A N 1
ATOM 635 C CA . ALA A 1 85 ? 19.292 -4.215 2.755 1.00 88.38 85 ALA A CA 1
ATOM 636 C C . ALA A 1 85 ? 20.736 -4.331 3.279 1.00 88.38 85 ALA A C 1
ATOM 638 O O . ALA A 1 85 ? 21.683 -4.335 2.487 1.00 88.38 85 ALA A O 1
ATOM 639 N N . GLU A 1 86 ? 20.922 -4.474 4.594 1.00 88.69 86 GLU A N 1
ATOM 640 C CA . GLU A 1 86 ? 22.242 -4.678 5.200 1.00 88.69 86 GLU A CA 1
ATOM 641 C C . GLU A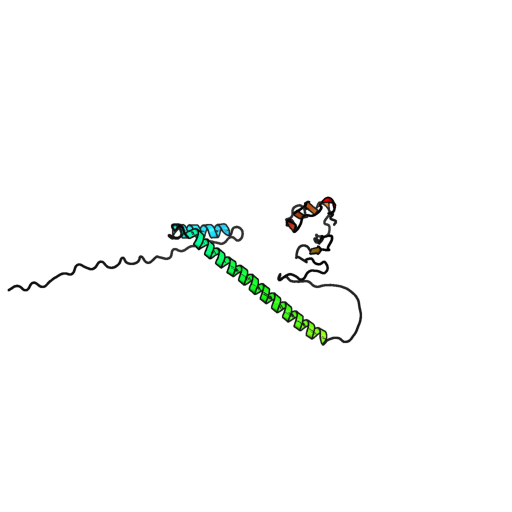 1 86 ? 22.858 -6.020 4.775 1.00 88.69 86 GLU A C 1
ATOM 643 O O . GLU A 1 86 ? 24.008 -6.061 4.328 1.00 88.69 86 GLU A O 1
ATOM 648 N N . ALA A 1 87 ? 22.077 -7.104 4.809 1.00 87.44 87 ALA A N 1
ATOM 649 C CA . ALA A 1 87 ? 22.520 -8.421 4.356 1.00 87.44 87 ALA A CA 1
ATOM 650 C C . ALA A 1 87 ? 22.897 -8.427 2.862 1.00 87.44 87 ALA A C 1
ATOM 652 O O . ALA A 1 87 ? 23.915 -9.013 2.476 1.00 87.44 87 ALA A O 1
ATOM 653 N N . ALA A 1 88 ? 22.121 -7.741 2.016 1.00 88.19 88 ALA A N 1
ATOM 654 C CA . ALA A 1 88 ? 22.428 -7.586 0.597 1.00 88.19 88 ALA A CA 1
ATOM 655 C C . ALA A 1 88 ? 23.736 -6.806 0.378 1.00 88.19 88 ALA A C 1
ATOM 657 O O . ALA A 1 88 ? 24.574 -7.221 -0.427 1.00 88.19 88 ALA A O 1
ATOM 658 N N . ARG A 1 89 ? 23.957 -5.724 1.139 1.00 87.06 89 ARG A N 1
ATOM 659 C CA . ARG A 1 89 ? 25.182 -4.914 1.066 1.00 87.06 89 ARG A CA 1
ATOM 660 C C . ARG A 1 89 ? 26.419 -5.695 1.515 1.00 87.06 89 ARG A C 1
ATOM 662 O O . ARG A 1 89 ? 27.427 -5.669 0.812 1.00 87.06 89 ARG A O 1
ATOM 669 N N . ALA A 1 90 ? 26.335 -6.441 2.617 1.00 87.31 90 ALA A N 1
ATOM 670 C CA . ALA A 1 90 ? 27.430 -7.28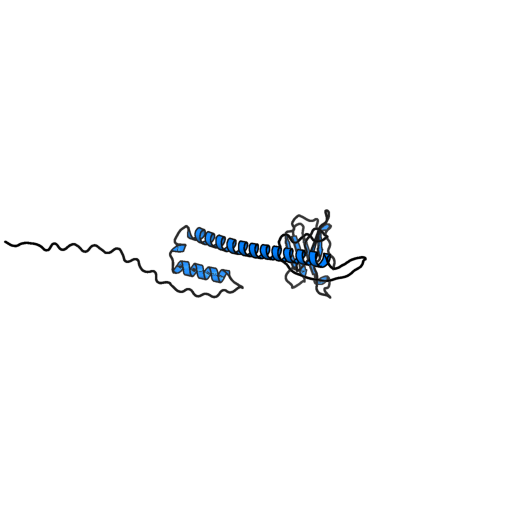7 3.095 1.00 87.31 90 ALA A CA 1
ATOM 671 C C . ALA A 1 90 ? 27.789 -8.393 2.082 1.00 87.31 90 ALA A C 1
ATOM 673 O O . ALA A 1 90 ? 28.965 -8.670 1.833 1.00 87.31 90 ALA A O 1
ATOM 674 N N . LYS A 1 91 ? 26.780 -8.995 1.436 1.00 85.88 91 LYS A N 1
ATOM 675 C CA . LYS A 1 91 ? 26.980 -10.012 0.391 1.00 85.88 91 LYS A CA 1
ATOM 676 C C . LYS A 1 91 ? 27.601 -9.426 -0.883 1.00 85.88 91 LYS A C 1
ATOM 678 O O . LYS A 1 91 ? 28.441 -10.083 -1.497 1.00 85.88 91 LYS A O 1
ATOM 683 N N . ALA A 1 92 ? 27.225 -8.203 -1.263 1.00 82.50 92 ALA A N 1
ATOM 684 C CA . ALA A 1 92 ? 27.819 -7.489 -2.392 1.00 82.50 92 ALA A CA 1
ATOM 685 C C . ALA A 1 92 ? 29.289 -7.116 -2.129 1.00 82.50 92 ALA A C 1
ATOM 687 O O . ALA A 1 92 ? 30.131 -7.319 -3.001 1.00 82.50 92 ALA A O 1
ATOM 688 N N . GLU A 1 93 ? 29.623 -6.652 -0.920 1.00 83.62 93 GLU A N 1
ATOM 689 C CA . GLU A 1 93 ? 31.004 -6.307 -0.554 1.00 83.62 93 GLU A CA 1
ATOM 690 C C . GLU A 1 93 ? 31.918 -7.541 -0.521 1.00 83.62 93 GLU A C 1
ATOM 692 O O . GLU A 1 93 ? 33.044 -7.494 -1.021 1.00 83.62 93 GLU A O 1
ATOM 697 N N . LYS A 1 94 ? 31.424 -8.675 -0.002 1.00 79.00 94 LYS A N 1
ATOM 698 C CA . LYS A 1 94 ? 32.176 -9.937 -0.012 1.00 79.00 94 LYS A CA 1
ATOM 699 C C . LYS A 1 94 ? 32.437 -10.434 -1.441 1.00 79.00 94 LYS A C 1
ATOM 701 O O . LYS A 1 94 ? 33.574 -10.766 -1.761 1.00 79.00 94 LYS A O 1
ATOM 706 N N . ARG A 1 95 ? 31.425 -10.387 -2.321 1.00 80.00 95 ARG A N 1
ATOM 707 C CA . ARG A 1 95 ? 31.577 -10.733 -3.749 1.00 80.00 95 ARG A CA 1
ATOM 708 C C . ARG A 1 95 ? 32.531 -9.794 -4.492 1.00 80.00 95 ARG A C 1
ATOM 710 O O . ARG A 1 95 ? 33.261 -10.254 -5.359 1.00 80.00 95 ARG A O 1
ATOM 717 N N . ALA A 1 96 ? 32.556 -8.504 -4.153 1.00 74.94 96 ALA A N 1
ATOM 718 C CA . ALA A 1 96 ? 33.477 -7.542 -4.761 1.00 74.94 96 ALA A CA 1
ATOM 719 C C . ALA A 1 96 ? 34.941 -7.783 -4.347 1.00 74.94 96 ALA A C 1
ATOM 721 O O . ALA A 1 96 ? 35.832 -7.670 -5.186 1.00 74.94 96 ALA A O 1
ATOM 722 N N . LYS A 1 97 ? 35.197 -8.159 -3.084 1.00 74.44 97 LYS A N 1
ATOM 723 C CA . LYS A 1 97 ? 36.542 -8.544 -2.616 1.00 74.44 97 LYS A CA 1
ATOM 724 C C . LYS A 1 97 ? 37.014 -9.863 -3.236 1.00 74.44 97 LYS A C 1
ATOM 726 O O . LYS A 1 97 ? 38.142 -9.921 -3.706 1.00 74.44 97 LYS A O 1
ATOM 731 N N . GLU A 1 98 ? 36.143 -10.869 -3.327 1.00 70.69 98 GLU A N 1
ATOM 732 C CA . GLU A 1 98 ? 36.459 -12.154 -3.977 1.00 70.69 98 GLU A CA 1
ATOM 733 C C . GLU A 1 98 ? 36.686 -12.005 -5.499 1.00 70.69 98 GLU A C 1
ATOM 735 O O . GLU A 1 98 ? 37.550 -12.674 -6.059 1.00 70.69 98 GLU A O 1
ATOM 740 N N . ALA A 1 99 ? 35.980 -11.089 -6.177 1.00 62.16 99 ALA A N 1
ATOM 741 C CA . ALA A 1 99 ? 36.186 -10.806 -7.603 1.00 62.16 99 ALA A CA 1
ATOM 742 C C . ALA A 1 99 ? 37.463 -9.992 -7.896 1.00 62.16 99 ALA A C 1
ATOM 744 O O . ALA A 1 99 ? 38.059 -10.153 -8.960 1.00 62.16 99 ALA A O 1
ATOM 745 N N . ALA A 1 100 ? 37.908 -9.140 -6.964 1.00 60.44 100 ALA A N 1
ATOM 746 C CA . ALA A 1 100 ? 39.145 -8.366 -7.105 1.00 60.44 100 ALA A CA 1
ATOM 747 C C . ALA A 1 100 ? 40.416 -9.222 -6.945 1.00 60.44 100 ALA A C 1
ATOM 749 O O . ALA A 1 100 ? 41.468 -8.858 -7.466 1.00 60.44 100 ALA A O 1
ATOM 750 N N . GLU A 1 101 ? 40.323 -10.368 -6.265 1.00 58.78 101 GLU A N 1
ATOM 751 C CA . GLU A 1 101 ? 41.441 -11.301 -6.079 1.00 58.78 101 GLU A CA 1
ATOM 752 C C . GLU A 1 101 ? 41.581 -12.312 -7.241 1.00 58.78 101 GLU A C 1
ATOM 754 O O . GLU A 1 101 ? 42.580 -13.023 -7.323 1.00 58.78 101 GLU A O 1
ATOM 759 N N . ALA A 1 102 ? 40.616 -12.356 -8.174 1.00 55.22 102 ALA A N 1
ATOM 760 C CA . ALA A 1 102 ? 40.480 -13.437 -9.157 1.00 55.22 102 ALA A CA 1
ATOM 761 C C . ALA A 1 102 ? 40.748 -13.084 -10.641 1.00 55.22 102 ALA A C 1
ATOM 763 O O . ALA A 1 102 ? 40.515 -13.943 -11.490 1.00 55.22 102 ALA A O 1
ATOM 764 N N . ALA A 1 103 ? 41.262 -11.900 -11.016 1.00 46.09 103 ALA A N 1
ATOM 765 C CA . ALA A 1 103 ? 41.643 -11.668 -12.424 1.00 46.09 103 ALA A CA 1
ATOM 766 C C . ALA A 1 103 ? 42.763 -10.630 -12.661 1.00 46.09 103 ALA A C 1
ATOM 768 O O . ALA A 1 103 ? 42.598 -9.460 -12.312 1.00 46.09 103 ALA A O 1
ATOM 769 N N . PRO A 1 104 ? 43.841 -10.987 -13.394 1.00 43.12 104 PRO A N 1
ATOM 770 C CA . PRO A 1 104 ? 44.598 -10.047 -14.205 1.00 43.12 104 PRO A CA 1
ATOM 771 C C . PRO A 1 104 ? 44.079 -10.037 -15.659 1.00 43.12 104 PRO A C 1
ATOM 773 O O . PRO A 1 104 ? 44.148 -11.043 -16.355 1.00 43.12 104 PRO A O 1
ATOM 776 N N . GLY A 1 105 ? 43.659 -8.862 -16.143 1.00 43.62 105 GLY A N 1
ATOM 777 C CA . GLY A 1 105 ? 43.852 -8.442 -17.542 1.00 43.62 105 GLY A CA 1
ATOM 778 C C . GLY A 1 105 ? 42.785 -8.760 -18.612 1.00 43.62 105 GLY A C 1
ATOM 779 O O . GLY A 1 105 ? 42.794 -9.831 -19.197 1.00 43.62 105 GLY A O 1
ATOM 780 N N . LYS A 1 106 ? 42.085 -7.680 -19.010 1.00 38.44 106 LYS A N 1
ATOM 781 C CA . LYS A 1 106 ? 41.696 -7.237 -20.377 1.00 38.44 106 LYS A CA 1
ATOM 782 C C . LYS A 1 106 ? 40.463 -7.807 -21.130 1.00 38.44 106 LYS A C 1
ATOM 784 O O . LYS A 1 106 ? 40.384 -8.982 -21.458 1.00 38.44 106 LYS A O 1
ATOM 789 N N . THR A 1 107 ? 39.685 -6.808 -21.590 1.00 30.86 107 THR A N 1
ATOM 790 C CA . THR A 1 107 ? 38.912 -6.617 -22.850 1.00 30.86 107 THR A CA 1
ATOM 791 C C . THR A 1 107 ? 37.552 -7.296 -23.072 1.00 30.86 107 THR A C 1
ATOM 793 O O . THR A 1 107 ? 37.477 -8.493 -23.301 1.00 30.86 107 THR A O 1
ATOM 796 N N . ASP A 1 108 ? 36.542 -6.413 -23.099 1.00 36.66 108 ASP A N 1
ATOM 797 C CA . ASP A 1 108 ? 35.420 -6.230 -24.041 1.00 36.66 108 ASP A CA 1
ATOM 798 C C . ASP A 1 108 ? 34.410 -7.346 -24.397 1.00 36.66 108 ASP A C 1
ATOM 800 O O . ASP A 1 108 ? 34.756 -8.441 -24.817 1.00 36.66 108 ASP A O 1
ATOM 804 N N . GLN A 1 109 ? 33.150 -6.876 -24.410 1.00 31.09 109 GLN A N 1
ATOM 805 C CA . GLN A 1 109 ? 31.941 -7.309 -25.134 1.00 31.09 109 GLN A CA 1
ATOM 806 C C . GLN A 1 109 ? 30.956 -8.339 -24.528 1.00 31.09 109 GLN A C 1
ATOM 808 O O . GLN A 1 109 ? 31.235 -9.522 -24.402 1.00 31.09 109 GLN A O 1
ATOM 813 N N . GLU A 1 110 ? 29.757 -7.784 -24.282 1.00 32.34 110 GLU A N 1
ATOM 814 C CA . GLU A 1 110 ? 28.382 -8.273 -24.510 1.00 32.34 110 GLU A CA 1
ATOM 815 C C . GLU A 1 110 ? 27.766 -9.484 -23.766 1.00 32.34 110 GLU A C 1
ATOM 817 O O . GLU A 1 110 ? 28.331 -10.557 -23.610 1.00 32.34 110 GLU A O 1
ATOM 822 N N . ASP A 1 111 ? 26.499 -9.227 -23.410 1.00 32.31 111 ASP A N 1
ATOM 823 C CA . ASP A 1 111 ? 25.345 -10.091 -23.136 1.00 32.31 111 ASP A CA 1
ATOM 824 C C . ASP A 1 111 ? 25.157 -10.888 -21.816 1.00 32.31 111 ASP A C 1
ATOM 826 O O . ASP A 1 111 ? 25.635 -11.996 -21.610 1.00 32.31 111 ASP A O 1
ATOM 830 N N . VAL A 1 112 ? 24.234 -10.324 -21.017 1.00 34.56 112 VAL A N 1
ATOM 831 C CA . VAL A 1 112 ? 22.966 -10.923 -20.536 1.00 34.56 112 VAL A CA 1
ATOM 832 C C . VAL A 1 112 ? 22.924 -11.806 -19.270 1.00 34.56 112 VAL A C 1
ATOM 834 O O . VAL A 1 112 ? 23.530 -12.863 -19.154 1.00 34.56 112 VAL A O 1
ATOM 837 N N . LYS A 1 113 ? 21.965 -11.387 -18.418 1.00 36.56 113 LYS A N 1
ATOM 838 C CA . LYS A 1 113 ? 21.118 -12.127 -17.454 1.00 36.56 113 LYS A CA 1
ATOM 839 C C . LYS A 1 113 ? 21.572 -12.231 -15.996 1.00 36.56 113 LYS A C 1
ATOM 841 O O . LYS A 1 113 ? 22.514 -12.942 -15.684 1.00 36.56 113 LYS A O 1
ATOM 846 N N . MET A 1 114 ? 20.785 -11.606 -15.112 1.00 29.42 114 MET A N 1
ATOM 847 C CA . MET A 1 114 ? 20.053 -12.204 -13.969 1.00 29.42 114 MET A CA 1
ATOM 848 C C . MET A 1 114 ? 19.365 -11.023 -13.240 1.00 29.42 114 MET A C 1
ATOM 850 O O . MET A 1 114 ? 20.035 -10.055 -12.894 1.00 29.42 114 MET A O 1
ATOM 854 N N . GLU A 1 115 ? 18.034 -10.910 -13.171 1.00 37.56 115 GLU A N 1
ATOM 855 C CA . GLU A 1 115 ? 17.186 -11.457 -12.084 1.00 37.56 115 GLU A CA 1
ATOM 856 C C . GLU A 1 115 ? 17.928 -11.557 -10.730 1.00 37.56 115 GLU A C 1
ATOM 858 O O . GLU A 1 115 ? 18.995 -12.148 -10.642 1.00 37.56 115 GLU A O 1
ATOM 863 N N . GLU A 1 116 ? 17.471 -11.036 -9.594 1.00 40.50 116 GLU A N 1
ATOM 864 C CA . GLU A 1 116 ? 16.131 -10.676 -9.135 1.00 40.50 116 GLU A CA 1
ATOM 865 C C . GLU A 1 116 ? 16.255 -9.999 -7.744 1.00 40.50 116 GLU A C 1
ATOM 867 O O . GLU A 1 116 ? 17.312 -10.044 -7.112 1.00 40.50 116 GLU A O 1
ATOM 872 N N . ALA A 1 117 ? 15.114 -9.504 -7.245 1.00 38.06 117 ALA A N 1
ATOM 873 C CA . ALA A 1 117 ? 14.739 -9.348 -5.828 1.00 38.06 117 ALA A CA 1
ATOM 874 C C . ALA A 1 117 ? 14.918 -7.976 -5.135 1.00 38.06 117 ALA A C 1
ATOM 876 O O . ALA A 1 117 ? 15.909 -7.664 -4.481 1.00 38.06 117 ALA A O 1
ATOM 877 N N . LYS A 1 118 ? 13.828 -7.201 -5.239 1.00 42.56 118 LYS A N 1
ATOM 878 C CA . LYS A 1 118 ? 12.990 -6.666 -4.143 1.00 42.56 118 LYS A CA 1
ATOM 879 C C . LYS A 1 118 ? 13.612 -6.393 -2.767 1.00 42.56 118 LYS A C 1
ATOM 881 O O . LYS A 1 118 ? 14.007 -7.300 -2.046 1.00 42.56 118 LYS A O 1
ATOM 886 N N . GLY A 1 119 ? 13.397 -5.156 -2.324 1.00 33.38 119 GLY A N 1
ATOM 887 C CA . GLY A 1 119 ? 13.273 -4.821 -0.909 1.00 33.38 119 GLY A CA 1
ATOM 888 C C . GLY A 1 119 ? 13.151 -3.332 -0.639 1.00 33.38 119 GLY A C 1
ATOM 889 O O . GLY A 1 119 ? 13.723 -2.896 0.343 1.00 33.38 119 GLY A O 1
ATOM 890 N N . GLU A 1 120 ? 12.473 -2.564 -1.511 1.00 43.56 120 GLU A N 1
ATOM 891 C CA . GLU A 1 120 ? 12.353 -1.098 -1.444 1.00 43.56 120 GLU A CA 1
ATOM 892 C C . GLU A 1 120 ? 13.620 -0.447 -0.835 1.00 43.56 120 GLU A C 1
ATOM 894 O O . GLU A 1 120 ? 14.710 -0.901 -1.085 1.00 43.56 120 GLU A O 1
ATOM 899 N N . GLY A 1 121 ? 13.594 0.653 -0.112 1.00 42.69 121 GLY A N 1
ATOM 900 C CA . GLY A 1 121 ? 14.822 1.326 0.316 1.00 42.69 121 GLY A CA 1
ATOM 901 C C . GLY A 1 121 ? 15.349 2.086 -0.879 1.00 42.69 121 GLY A C 1
ATOM 902 O O . GLY A 1 121 ? 16.391 1.746 -1.407 1.00 42.69 121 GLY A O 1
ATOM 903 N N . LYS A 1 122 ? 14.540 3.057 -1.338 1.00 56.50 122 LYS A N 1
ATOM 904 C CA . LYS A 1 122 ? 14.800 3.906 -2.507 1.00 56.50 122 LYS A CA 1
ATOM 905 C C . LYS A 1 122 ? 15.561 3.111 -3.567 1.00 56.50 122 LYS A C 1
ATOM 907 O O . LYS A 1 122 ? 16.764 3.322 -3.714 1.00 56.50 122 LYS A O 1
ATOM 912 N N . LYS A 1 123 ? 14.869 2.151 -4.213 1.00 64.56 123 LYS A N 1
ATOM 913 C CA . LYS A 1 123 ? 15.414 1.398 -5.355 1.00 64.56 123 LYS A CA 1
ATOM 914 C C . LYS A 1 123 ? 16.236 2.396 -6.167 1.00 64.56 123 LYS A C 1
ATOM 916 O O . LYS A 1 123 ? 15.716 3.466 -6.503 1.00 64.56 123 LYS A O 1
ATOM 921 N N . ALA A 1 124 ? 17.528 2.104 -6.322 1.00 76.44 124 ALA A N 1
ATOM 922 C CA . ALA A 1 124 ? 18.432 3.028 -6.981 1.00 76.44 124 ALA A CA 1
ATOM 923 C C . ALA A 1 124 ? 17.808 3.398 -8.330 1.00 76.44 124 ALA A 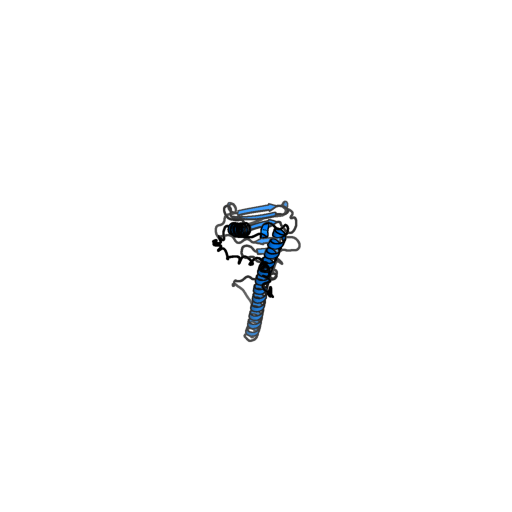C 1
ATOM 925 O O . ALA A 1 124 ? 17.263 2.500 -8.987 1.00 76.44 124 ALA A O 1
ATOM 926 N N . PRO A 1 125 ? 17.819 4.686 -8.712 1.00 87.81 125 PRO A N 1
ATOM 927 C CA . PRO A 1 125 ? 17.276 5.072 -9.993 1.00 87.81 125 PRO A CA 1
ATOM 928 C C . PRO A 1 125 ? 17.900 4.210 -11.084 1.00 87.81 125 PRO A C 1
ATOM 930 O O . PRO A 1 125 ? 19.110 3.963 -11.068 1.00 87.81 125 PRO A O 1
ATOM 933 N N . ASN A 1 126 ? 17.081 3.729 -12.014 1.00 89.50 126 ASN A N 1
ATOM 934 C CA . ASN A 1 126 ? 17.615 3.046 -13.183 1.00 89.50 126 ASN A CA 1
ATOM 935 C C . ASN A 1 126 ? 18.444 4.034 -14.029 1.00 89.50 126 ASN A C 1
ATOM 937 O O . ASN A 1 126 ? 18.492 5.239 -13.764 1.00 89.50 126 ASN A O 1
ATOM 941 N N . LYS A 1 127 ? 19.101 3.545 -15.086 1.00 86.88 127 LYS A N 1
ATOM 942 C CA . LYS A 1 127 ? 19.918 4.389 -15.984 1.00 86.88 127 LYS A CA 1
ATOM 943 C C . LYS A 1 127 ? 19.138 5.586 -16.559 1.00 86.88 127 LYS A C 1
ATOM 945 O O . LYS A 1 127 ? 19.744 6.584 -16.936 1.00 86.88 127 LYS A O 1
ATOM 950 N N . GLY A 1 128 ? 17.811 5.487 -16.613 1.00 89.62 128 GLY A N 1
ATOM 951 C CA . GLY A 1 128 ? 16.907 6.549 -17.029 1.00 89.62 128 GLY A CA 1
ATOM 952 C C . GLY A 1 128 ? 16.404 7.438 -15.892 1.00 89.62 128 GLY A C 1
ATOM 953 O O . GLY A 1 128 ? 15.356 8.029 -16.066 1.00 89.62 128 GLY A O 1
ATOM 954 N N . ASN A 1 129 ? 17.059 7.529 -14.729 1.00 91.75 129 ASN A N 1
ATOM 955 C CA . ASN A 1 129 ? 16.607 8.327 -13.571 1.00 91.75 129 ASN A CA 1
ATOM 956 C C . ASN A 1 129 ? 15.200 7.983 -13.040 1.00 91.75 129 ASN A C 1
ATOM 958 O O . ASN A 1 129 ? 14.609 8.792 -12.320 1.00 91.75 129 ASN A O 1
ATOM 962 N N . GLY A 1 130 ? 14.654 6.823 -13.399 1.00 91.81 130 GLY A N 1
ATOM 963 C CA . GLY A 1 130 ? 13.345 6.355 -12.959 1.00 91.81 130 GLY A CA 1
ATOM 964 C C . GLY A 1 130 ? 13.456 5.073 -12.148 1.00 91.81 130 GLY A C 1
ATOM 965 O O . GLY A 1 130 ? 14.415 4.898 -11.396 1.00 91.81 130 GLY A O 1
ATOM 966 N N . LEU A 1 131 ? 12.477 4.179 -12.269 1.00 91.75 131 LEU A N 1
ATOM 967 C CA . LEU A 1 131 ? 12.402 2.975 -11.449 1.00 91.75 131 LEU A CA 1
ATOM 968 C C . LEU A 1 131 ? 11.983 1.745 -12.239 1.00 91.75 131 LEU A C 1
ATOM 970 O O . LEU A 1 131 ? 11.041 1.791 -13.029 1.00 91.75 131 LEU A O 1
ATOM 974 N N . ASP A 1 132 ? 12.612 0.621 -11.913 1.00 90.81 132 ASP A N 1
ATOM 975 C CA . ASP A 1 132 ? 12.187 -0.691 -12.386 1.00 90.81 132 ASP A CA 1
ATOM 976 C C . ASP A 1 132 ? 11.255 -1.328 -11.346 1.00 90.81 132 ASP A C 1
ATOM 978 O O . ASP A 1 132 ? 11.627 -1.556 -10.184 1.00 90.81 132 ASP A O 1
ATOM 982 N N . MET A 1 133 ? 10.006 -1.569 -11.739 1.00 88.50 133 MET A N 1
ATOM 983 C CA . MET A 1 133 ? 8.981 -2.239 -10.936 1.00 88.50 133 MET A CA 1
ATOM 984 C C . MET A 1 133 ? 8.717 -3.633 -11.508 1.00 88.50 133 MET A C 1
ATOM 986 O O . MET A 1 133 ? 9.210 -3.979 -12.576 1.00 88.50 133 MET A O 1
ATOM 990 N N . ASP A 1 134 ? 7.958 -4.451 -10.783 1.00 88.31 134 ASP A N 1
ATOM 991 C CA . ASP A 1 134 ? 7.738 -5.844 -11.190 1.00 88.31 134 ASP A CA 1
ATOM 992 C C . ASP A 1 134 ? 6.919 -5.937 -12.491 1.00 88.31 134 ASP A C 1
ATOM 994 O O . ASP A 1 134 ? 7.135 -6.828 -13.306 1.00 88.31 134 ASP A O 1
ATOM 998 N N . ASN A 1 135 ? 5.997 -4.989 -12.700 1.00 90.12 135 ASN A N 1
ATOM 999 C CA . ASN A 1 135 ? 5.012 -5.042 -13.786 1.00 90.12 135 ASN A CA 1
ATOM 1000 C C . ASN A 1 135 ? 5.250 -4.004 -14.892 1.00 90.12 135 ASN A C 1
ATOM 1002 O O . ASN A 1 135 ? 4.563 -4.033 -15.908 1.00 90.12 135 ASN A O 1
ATOM 1006 N N . TYR A 1 136 ? 6.157 -3.053 -14.675 1.00 92.31 136 TYR A N 1
ATOM 1007 C CA . TYR A 1 136 ? 6.539 -2.014 -15.630 1.00 92.31 136 TYR A CA 1
ATOM 1008 C C . TYR A 1 136 ? 7.828 -1.334 -15.165 1.00 92.31 136 TYR A C 1
ATOM 1010 O O . TYR A 1 136 ? 8.178 -1.377 -13.986 1.00 92.31 136 TYR A O 1
ATOM 1018 N N . SER A 1 137 ? 8.525 -0.667 -16.071 1.00 92.19 137 SER A N 1
ATOM 1019 C CA . SER A 1 137 ? 9.629 0.229 -15.738 1.00 92.19 137 SER A CA 1
ATOM 1020 C C . SER A 1 137 ? 9.350 1.618 -16.281 1.00 92.19 137 SER A C 1
ATOM 1022 O O . SER A 1 137 ? 8.574 1.796 -17.221 1.00 92.19 137 SER A O 1
ATOM 1024 N N . TRP A 1 138 ? 9.952 2.626 -15.668 1.00 95.44 138 TRP A N 1
ATOM 1025 C CA . TRP A 1 138 ? 9.887 3.982 -16.189 1.00 95.44 138 TRP A CA 1
ATOM 1026 C C . TRP A 1 138 ? 11.231 4.680 -16.059 1.00 95.44 138 TRP A C 1
ATOM 1028 O O . TRP A 1 138 ? 12.019 4.380 -15.164 1.00 95.44 138 TRP A O 1
ATOM 1038 N N . GLY A 1 139 ? 11.481 5.614 -16.964 1.00 94.56 139 GLY A N 1
ATOM 1039 C CA . GLY A 1 139 ? 12.607 6.536 -16.947 1.00 94.56 139 GLY A CA 1
ATOM 1040 C C . GLY A 1 139 ? 12.111 7.961 -17.159 1.00 94.56 139 GLY A C 1
ATOM 1041 O O . GLY A 1 139 ? 11.026 8.178 -17.689 1.00 94.56 139 GLY A O 1
ATOM 1042 N N . GLN A 1 140 ? 12.898 8.938 -16.739 1.00 94.88 140 GLN A N 1
ATOM 1043 C CA . GLN A 1 140 ? 12.646 10.356 -16.929 1.00 94.88 140 GLN A CA 1
ATOM 1044 C C . GLN A 1 140 ? 13.893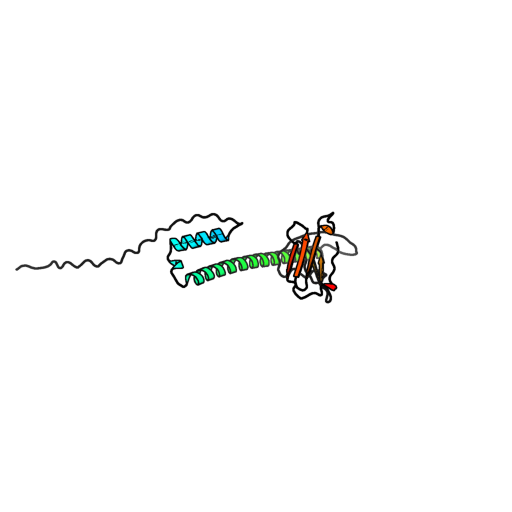 11.078 -17.447 1.00 94.88 140 GLN A C 1
ATOM 1046 O O . GLN A 1 140 ? 15.029 10.836 -17.023 1.00 94.88 140 GLN A O 1
ATOM 1051 N N . SER A 1 141 ? 13.656 12.030 -18.335 1.00 91.19 141 SER A N 1
ATOM 1052 C CA . SER A 1 141 ? 14.587 13.097 -18.673 1.00 91.19 141 SER A CA 1
ATOM 1053 C C . SER A 1 141 ? 14.068 14.418 -18.093 1.00 91.19 141 SER A C 1
ATOM 1055 O O . SER A 1 141 ? 13.056 14.457 -17.396 1.00 91.19 141 SER A O 1
ATOM 1057 N N . LEU A 1 142 ? 14.748 15.530 -18.380 1.00 90.62 142 LEU A N 1
ATOM 1058 C CA . LEU A 1 142 ? 14.234 16.853 -18.010 1.00 90.62 142 LEU A CA 1
ATOM 1059 C C . LEU A 1 142 ? 12.963 17.230 -18.800 1.00 90.62 142 LEU A C 1
ATOM 1061 O O . LEU A 1 142 ? 12.234 18.132 -18.397 1.00 90.62 142 LEU A O 1
ATOM 1065 N N . GLN A 1 143 ? 12.729 16.575 -19.939 1.00 90.31 143 GLN A N 1
ATOM 1066 C CA . GLN A 1 143 ? 11.702 16.944 -20.914 1.00 90.31 143 GLN A CA 1
ATOM 1067 C C . GLN A 1 143 ? 10.497 16.002 -20.878 1.00 90.31 143 GLN A C 1
ATOM 1069 O O . GLN A 1 143 ? 9.377 16.447 -21.106 1.00 90.31 143 GLN A O 1
ATOM 1074 N N . GLU A 1 144 ? 10.716 14.718 -20.593 1.00 89.62 144 GLU A N 1
ATOM 1075 C CA . GLU A 1 144 ? 9.697 13.681 -20.753 1.00 89.62 144 GLU A CA 1
ATOM 1076 C C . GLU A 1 144 ? 9.893 12.497 -19.801 1.00 89.62 144 GLU A C 1
ATOM 1078 O O . GLU A 1 144 ? 10.953 12.317 -19.197 1.00 89.62 144 GLU A O 1
ATOM 1083 N N . VAL A 1 145 ? 8.851 11.672 -19.700 1.00 93.69 145 VAL A N 1
ATOM 1084 C CA . VAL A 1 145 ? 8.845 10.409 -18.959 1.00 93.69 145 VAL A CA 1
ATOM 1085 C C . VAL A 1 145 ? 8.497 9.291 -19.932 1.00 93.69 145 VAL A C 1
ATOM 1087 O O . VAL A 1 145 ? 7.499 9.371 -20.644 1.00 93.69 145 VAL A O 1
ATOM 1090 N N . THR A 1 146 ? 9.300 8.234 -19.940 1.00 93.31 146 THR A N 1
ATOM 1091 C CA . THR A 1 146 ? 9.077 7.035 -20.752 1.00 93.31 146 THR A CA 1
ATOM 1092 C C . THR A 1 146 ? 8.665 5.891 -19.839 1.00 93.31 146 THR A C 1
ATOM 1094 O O . THR A 1 146 ? 9.322 5.643 -18.829 1.00 93.31 146 THR A O 1
ATOM 1097 N N . ILE A 1 147 ? 7.582 5.194 -20.182 1.00 94.56 147 ILE A N 1
ATOM 1098 C CA . ILE A 1 147 ? 7.053 4.066 -19.408 1.00 94.56 147 ILE A CA 1
ATOM 1099 C C . ILE A 1 147 ? 7.010 2.837 -20.311 1.00 94.56 147 ILE A C 1
ATOM 1101 O O . ILE A 1 147 ? 6.414 2.867 -21.386 1.00 94.56 147 ILE A O 1
ATOM 1105 N N . ASN A 1 148 ? 7.607 1.746 -19.846 1.00 93.25 148 ASN A N 1
ATOM 1106 C CA . ASN A 1 148 ? 7.709 0.486 -20.561 1.00 93.25 148 ASN A CA 1
ATOM 1107 C C . ASN A 1 148 ? 6.933 -0.582 -19.791 1.00 93.25 148 ASN A C 1
ATOM 1109 O O . ASN A 1 148 ? 7.290 -0.948 -18.671 1.00 93.25 148 ASN A O 1
ATOM 1113 N N . VAL A 1 149 ? 5.869 -1.097 -20.406 1.00 92.12 149 VAL A N 1
ATOM 1114 C CA . VAL A 1 149 ? 5.027 -2.144 -19.822 1.00 92.12 149 VAL A CA 1
ATOM 1115 C C . VAL A 1 149 ? 5.225 -3.436 -20.618 1.00 92.12 149 VAL A C 1
ATOM 1117 O O . VAL A 1 149 ? 4.840 -3.477 -21.789 1.00 92.12 149 VAL A O 1
ATOM 1120 N N . PRO A 1 150 ? 5.827 -4.491 -20.039 1.00 90.38 150 PRO A N 1
ATOM 1121 C CA . PRO A 1 150 ? 5.933 -5.779 -20.708 1.00 90.38 150 PRO A CA 1
ATOM 1122 C C . PRO A 1 150 ? 4.541 -6.378 -20.929 1.00 90.38 150 PRO A C 1
ATOM 1124 O O . PRO A 1 150 ? 3.712 -6.430 -20.020 1.00 90.38 150 PRO A O 1
ATOM 1127 N N . VAL A 1 151 ? 4.290 -6.859 -22.145 1.00 87.25 151 VAL A N 1
ATOM 1128 C CA . VAL A 1 151 ? 3.040 -7.534 -22.511 1.00 87.25 151 VAL A CA 1
ATOM 1129 C C . VAL A 1 151 ? 3.310 -8.954 -23.018 1.00 87.25 151 VAL A C 1
ATOM 1131 O O . VAL A 1 151 ? 4.387 -9.221 -23.555 1.00 87.25 151 VAL A O 1
ATOM 1134 N N . PRO A 1 152 ? 2.345 -9.884 -22.900 1.00 85.69 152 PRO A N 1
ATOM 1135 C CA . PRO A 1 152 ? 2.489 -11.230 -23.446 1.00 85.69 152 PRO A CA 1
ATOM 1136 C C . PRO A 1 152 ? 2.719 -11.231 -24.964 1.00 85.69 152 PRO A C 1
ATOM 1138 O O . PRO A 1 152 ? 2.141 -10.421 -25.698 1.00 85.69 152 PRO A O 1
ATOM 1141 N N . ALA A 1 153 ? 3.513 -12.185 -25.455 1.00 86.00 153 ALA A N 1
ATOM 1142 C CA . ALA A 1 153 ? 3.757 -12.354 -26.885 1.00 86.00 153 ALA A CA 1
ATOM 1143 C C . ALA A 1 153 ? 2.441 -12.564 -27.659 1.00 86.00 153 ALA A C 1
ATOM 1145 O O . ALA A 1 153 ? 1.557 -13.306 -27.231 1.00 86.00 153 ALA A O 1
ATOM 1146 N N . GLY A 1 154 ? 2.303 -11.902 -28.810 1.00 83.56 154 GLY A N 1
ATOM 1147 C CA . GLY A 1 154 ? 1.079 -11.946 -29.621 1.00 83.56 154 GLY A CA 1
ATOM 1148 C C . GLY A 1 154 ? -0.014 -10.959 -29.192 1.00 83.56 154 GLY A C 1
ATOM 1149 O O . GLY A 1 154 ? -1.094 -10.952 -29.795 1.00 83.56 154 GLY A O 1
ATOM 1150 N N . THR A 1 155 ? 0.254 -10.099 -28.201 1.00 85.25 155 THR A N 1
ATOM 1151 C CA . THR A 1 155 ? -0.614 -8.958 -27.885 1.00 85.25 155 THR A CA 1
ATOM 1152 C C . THR A 1 155 ? -0.753 -8.065 -29.117 1.00 85.25 155 THR A C 1
ATOM 1154 O O . THR A 1 155 ? 0.224 -7.717 -29.772 1.00 85.25 155 THR A O 1
ATOM 1157 N N . LYS A 1 156 ? -1.993 -7.711 -29.458 1.00 87.00 156 LYS A N 1
ATOM 1158 C CA . LYS A 1 156 ? -2.311 -6.766 -30.537 1.00 87.00 156 LYS A CA 1
ATOM 1159 C C . LYS A 1 156 ? -2.758 -5.450 -29.920 1.00 87.00 156 LYS A C 1
ATOM 1161 O O . LYS A 1 156 ? -3.460 -5.479 -28.911 1.00 87.00 156 LYS A O 1
ATOM 1166 N N . SER A 1 157 ? -2.489 -4.326 -30.580 1.00 88.50 157 SER A N 1
ATOM 1167 C CA . SER A 1 157 ? -2.815 -2.981 -30.075 1.00 88.50 157 SER A CA 1
ATOM 1168 C C . SER A 1 157 ? -4.285 -2.821 -29.666 1.00 88.50 157 SER A C 1
ATOM 1170 O O . SER A 1 157 ? -4.580 -2.173 -28.674 1.00 88.50 157 SER A O 1
ATOM 1172 N N . ARG A 1 158 ? -5.221 -3.500 -30.350 1.00 89.31 158 ARG A N 1
ATOM 1173 C CA . ARG A 1 158 ? -6.664 -3.498 -30.015 1.00 89.31 158 ARG A CA 1
ATOM 1174 C C . ARG A 1 158 ? -7.017 -4.054 -28.626 1.00 89.31 158 ARG A C 1
ATOM 1176 O O . ARG A 1 158 ? -8.147 -3.886 -28.174 1.00 89.31 158 ARG A O 1
ATOM 1183 N N . PHE A 1 159 ? -6.108 -4.812 -28.015 1.00 86.62 159 PHE A N 1
ATOM 1184 C CA . PHE A 1 159 ? -6.274 -5.377 -26.678 1.00 86.62 159 PHE A CA 1
ATOM 1185 C C . PHE A 1 159 ? -5.635 -4.507 -25.598 1.00 86.62 159 PHE A C 1
ATOM 1187 O O . PHE A 1 159 ? -5.797 -4.819 -24.424 1.00 86.62 159 PHE A O 1
ATOM 1194 N N . ILE A 1 160 ? -4.942 -3.433 -25.971 1.00 89.06 160 ILE A N 1
ATOM 1195 C CA . ILE A 1 160 ? -4.320 -2.503 -25.035 1.00 89.06 160 ILE A CA 1
ATOM 1196 C C . ILE A 1 160 ? -5.287 -1.356 -24.781 1.00 89.06 160 ILE A C 1
ATOM 1198 O O . ILE A 1 160 ? -5.867 -0.790 -25.706 1.00 89.06 160 ILE A O 1
ATOM 1202 N N . VAL A 1 161 ? -5.462 -1.036 -23.506 1.00 90.50 161 VAL A N 1
ATOM 1203 C CA . VAL A 1 161 ? -6.172 0.149 -23.039 1.00 90.50 161 VAL A CA 1
ATOM 1204 C C . VAL A 1 161 ? -5.116 1.085 -22.473 1.00 90.50 161 VAL A C 1
ATOM 1206 O O . VAL A 1 161 ? -4.468 0.747 -21.485 1.00 90.50 161 VAL A O 1
ATOM 1209 N N . CYS A 1 162 ? -4.922 2.229 -23.123 1.00 92.50 162 CYS A N 1
ATOM 1210 C CA . CYS A 1 162 ? -3.997 3.274 -22.702 1.00 92.50 162 CYS A CA 1
ATOM 1211 C C . CYS A 1 162 ? -4.746 4.609 -22.728 1.00 92.50 162 CYS A C 1
ATOM 1213 O O . CYS A 1 162 ? -4.970 5.173 -23.799 1.00 92.50 162 CYS A O 1
ATOM 1215 N N . ASP A 1 163 ? -5.155 5.079 -21.551 1.00 93.00 163 ASP A N 1
ATOM 1216 C CA . ASP A 1 163 ? -5.830 6.361 -21.369 1.00 93.00 163 ASP A CA 1
ATOM 1217 C C . ASP A 1 163 ? -4.881 7.323 -20.651 1.00 93.00 163 ASP A C 1
ATOM 1219 O O . ASP A 1 163 ? -4.586 7.171 -19.461 1.00 93.00 163 ASP A O 1
ATOM 1223 N N . ILE A 1 164 ? -4.425 8.339 -21.381 1.00 94.31 164 ILE A N 1
ATOM 1224 C CA . ILE A 1 164 ? -3.558 9.397 -20.863 1.00 94.31 164 ILE A CA 1
ATOM 1225 C C . ILE A 1 164 ? -4.410 10.650 -20.675 1.00 94.31 164 ILE A C 1
ATOM 1227 O O . ILE A 1 164 ? -4.952 11.205 -21.629 1.00 94.31 164 ILE A O 1
ATOM 1231 N N . LYS A 1 165 ? -4.556 11.095 -19.428 1.00 93.88 165 LYS A N 1
ATOM 1232 C CA . LYS A 1 165 ? -5.227 12.347 -19.064 1.00 93.88 165 LYS A CA 1
ATOM 1233 C C . LYS A 1 165 ? -4.214 13.300 -18.449 1.00 93.88 165 LYS A C 1
ATOM 1235 O O . LYS A 1 165 ? -3.153 12.888 -17.997 1.00 93.88 165 LYS A O 1
ATOM 1240 N N . LYS A 1 166 ? -4.594 14.577 -18.345 1.00 93.00 166 LYS A N 1
ATOM 1241 C CA . LYS A 1 166 ? -3.733 15.642 -17.809 1.00 93.00 166 LYS A CA 1
ATOM 1242 C C . LYS A 1 166 ? -3.054 15.263 -16.487 1.00 93.00 166 LYS A C 1
ATOM 1244 O O . LYS A 1 166 ? -1.864 15.483 -16.363 1.00 93.00 166 LYS A O 1
ATOM 1249 N N . ASN A 1 167 ? -3.787 14.673 -15.542 1.00 94.69 167 ASN A N 1
ATOM 1250 C CA . ASN A 1 167 ? -3.263 14.295 -14.223 1.00 94.69 167 ASN A CA 1
ATOM 1251 C C . ASN A 1 167 ? -3.394 12.794 -13.929 1.00 94.69 167 ASN A C 1
ATOM 1253 O O . ASN A 1 167 ? -3.228 12.396 -12.788 1.00 94.69 167 ASN A O 1
ATOM 1257 N N . HIS A 1 168 ? -3.751 11.949 -14.898 1.00 94.00 168 HIS A N 1
ATOM 1258 C CA . HIS A 1 168 ? -4.055 10.540 -14.617 1.00 94.00 168 HIS A CA 1
ATOM 1259 C C . HIS A 1 168 ? -3.588 9.655 -15.757 1.00 94.00 168 HIS A C 1
ATOM 1261 O O . HIS A 1 168 ? -3.826 9.980 -16.920 1.00 94.00 168 HIS A O 1
ATOM 1267 N N . LEU A 1 169 ? -2.982 8.522 -15.421 1.00 95.00 169 LEU A N 1
ATOM 1268 C CA . LEU A 1 169 ? -2.546 7.528 -16.390 1.00 95.00 169 LEU A CA 1
ATOM 1269 C C . LEU A 1 169 ? -3.190 6.184 -16.079 1.00 95.00 169 LEU A C 1
ATOM 1271 O O . LEU A 1 169 ? -3.112 5.688 -14.953 1.00 95.00 169 LEU A O 1
ATOM 1275 N N . LYS A 1 170 ? -3.795 5.587 -17.105 1.00 93.81 170 LYS A N 1
ATOM 1276 C CA . LYS A 1 170 ? -4.318 4.230 -17.046 1.00 93.81 170 LYS A CA 1
ATOM 1277 C C . LYS A 1 170 ? -3.776 3.395 -18.195 1.00 93.81 170 LYS A C 1
ATOM 1279 O O . LYS A 1 170 ? -3.998 3.728 -19.354 1.00 93.81 170 LYS A O 1
ATOM 1284 N N . VAL A 1 171 ? -3.103 2.296 -17.874 1.00 94.19 171 VAL A N 1
ATOM 1285 C CA . VAL A 1 171 ? -2.523 1.369 -18.853 1.00 94.19 171 VAL A CA 1
ATOM 1286 C C . VAL A 1 171 ? -2.842 -0.062 -18.448 1.00 94.19 171 VAL A C 1
ATOM 1288 O O . VAL A 1 171 ? -2.641 -0.450 -17.299 1.00 94.19 171 VAL A O 1
ATOM 1291 N N . GLY A 1 172 ? -3.326 -0.874 -19.382 1.00 92.19 172 GLY A N 1
ATOM 1292 C CA . GLY A 1 172 ? -3.591 -2.286 -19.132 1.00 92.19 172 GLY A CA 1
ATOM 1293 C C . GLY A 1 172 ? -4.085 -3.044 -20.355 1.00 92.19 172 GLY A C 1
ATOM 1294 O O . GLY A 1 172 ? -4.164 -2.512 -21.462 1.00 92.19 172 GLY A O 1
ATOM 1295 N N . LEU A 1 173 ? -4.440 -4.309 -20.139 1.00 88.75 173 LEU A N 1
ATOM 1296 C CA . LEU A 1 173 ? -5.040 -5.161 -21.160 1.00 88.75 173 LEU A CA 1
ATOM 1297 C C . LEU A 1 173 ? -6.560 -5.209 -20.988 1.00 88.75 173 LEU A C 1
ATOM 1299 O O . LEU A 1 173 ? -7.086 -5.288 -19.879 1.00 88.75 173 LEU A O 1
ATOM 1303 N N . LYS A 1 174 ? -7.287 -5.182 -22.103 1.00 84.00 174 LYS A N 1
ATOM 1304 C CA . LYS A 1 174 ? -8.748 -5.229 -22.122 1.00 84.00 174 LYS A CA 1
ATOM 1305 C C . LYS A 1 174 ? -9.244 -6.526 -21.477 1.00 84.00 174 LYS A C 1
ATOM 1307 O O . LYS A 1 174 ? -8.910 -7.614 -21.935 1.00 84.00 174 LYS A O 1
ATOM 1312 N N . GLY A 1 175 ? -10.086 -6.397 -20.453 1.00 80.44 175 GLY A N 1
ATOM 1313 C CA . GLY A 1 175 ? -10.639 -7.534 -19.707 1.00 80.44 175 GLY A CA 1
ATOM 1314 C C . GLY A 1 175 ? -9.749 -8.050 -18.571 1.00 80.44 175 GLY A C 1
ATOM 1315 O O . GLY A 1 175 ? -10.131 -9.018 -17.924 1.00 80.44 175 GLY A O 1
ATOM 1316 N N . GLN A 1 176 ? -8.604 -7.412 -18.313 1.00 83.19 176 GLN A N 1
ATOM 1317 C CA . GLN A 1 176 ? -7.736 -7.678 -17.163 1.00 83.19 176 GLN A CA 1
ATOM 1318 C C . GLN A 1 176 ? -7.702 -6.459 -16.226 1.00 83.19 176 GLN A C 1
ATOM 1320 O O . GLN A 1 176 ? -8.048 -5.351 -16.654 1.00 83.19 176 GLN A O 1
ATOM 1325 N N . PRO A 1 177 ? -7.275 -6.627 -14.960 1.00 86.44 177 PRO A N 1
ATOM 1326 C CA . PRO A 1 177 ? -6.957 -5.496 -14.097 1.00 86.44 177 PRO A CA 1
ATOM 1327 C C . PRO A 1 177 ? -5.919 -4.568 -14.760 1.00 86.44 177 PRO A C 1
ATOM 1329 O O . PRO A 1 177 ? -4.978 -5.063 -15.389 1.00 86.44 177 PRO A O 1
ATOM 1332 N N . PRO A 1 178 ? -6.076 -3.234 -14.664 1.00 89.31 178 PRO A N 1
ATOM 1333 C CA . PRO A 1 178 ? -5.100 -2.301 -15.213 1.00 89.31 178 PRO A CA 1
ATOM 1334 C C . PRO A 1 178 ? -3.750 -2.453 -14.500 1.00 89.31 178 PRO A C 1
ATOM 1336 O O . PRO A 1 178 ? -3.696 -2.626 -13.285 1.00 89.31 178 PRO A O 1
ATOM 1339 N N . ILE A 1 179 ? -2.663 -2.386 -15.269 1.00 90.44 179 ILE A N 1
ATOM 1340 C CA . ILE A 1 179 ? -1.287 -2.491 -14.761 1.00 90.44 179 ILE A CA 1
ATOM 1341 C C . ILE A 1 179 ? -0.889 -1.186 -14.064 1.00 90.44 179 ILE A C 1
ATOM 1343 O O . ILE A 1 179 ? -0.215 -1.204 -13.038 1.00 90.44 179 ILE A O 1
ATOM 1347 N N . ILE A 1 180 ? -1.341 -0.061 -14.618 1.00 92.88 180 ILE A N 1
ATOM 1348 C CA . ILE A 1 180 ? -1.190 1.277 -14.053 1.00 92.88 180 ILE A CA 1
ATOM 1349 C C . ILE A 1 180 ? -2.583 1.900 -14.019 1.00 92.88 180 ILE A C 1
ATOM 1351 O O . ILE A 1 180 ? -3.260 1.929 -15.045 1.00 92.88 180 ILE A O 1
ATOM 1355 N N . ASP A 1 181 ? -3.016 2.382 -12.860 1.00 93.19 181 ASP A N 1
ATOM 1356 C CA . ASP A 1 181 ? -4.219 3.204 -12.709 1.00 93.19 181 ASP A CA 1
ATOM 1357 C C . ASP A 1 181 ? -3.987 4.164 -11.540 1.00 93.19 181 ASP A C 1
ATOM 1359 O O . ASP A 1 181 ? -4.096 3.779 -10.375 1.00 93.19 181 ASP A O 1
ATOM 1363 N N . GLY A 1 182 ? -3.561 5.391 -11.840 1.00 92.25 182 GLY A N 1
ATOM 1364 C CA . GLY A 1 182 ? -3.164 6.326 -10.795 1.00 92.25 182 GLY A CA 1
ATOM 1365 C C . GLY A 1 182 ? -2.955 7.760 -11.260 1.00 92.25 182 GLY A C 1
ATOM 1366 O O . GLY A 1 182 ? -2.843 8.054 -12.455 1.00 92.25 182 GLY A O 1
ATOM 1367 N N . GLU A 1 183 ? -2.899 8.649 -10.270 1.00 93.75 183 GLU A N 1
ATOM 1368 C CA . GLU A 1 183 ? -2.642 10.072 -10.464 1.00 93.75 183 GLU A CA 1
ATOM 1369 C C . GLU A 1 183 ? -1.159 10.314 -10.789 1.00 93.75 183 GLU A C 1
ATOM 1371 O O . GLU A 1 183 ? -0.259 9.726 -10.184 1.00 93.75 183 GLU A O 1
ATOM 1376 N N . LEU A 1 184 ? -0.902 11.173 -11.773 1.00 92.88 184 LEU A N 1
ATOM 1377 C CA . LEU A 1 184 ? 0.441 11.583 -12.170 1.00 92.88 184 LEU A CA 1
ATOM 1378 C C . LEU A 1 184 ? 1.016 12.578 -11.160 1.00 92.88 184 LEU A C 1
ATOM 1380 O O . LEU A 1 184 ? 0.300 13.400 -10.595 1.00 92.88 184 LEU A O 1
ATOM 1384 N N . PHE A 1 185 ? 2.339 12.564 -10.992 1.00 90.56 185 PHE A N 1
ATOM 1385 C CA . PHE A 1 185 ? 3.025 13.480 -10.076 1.00 90.56 185 PHE A CA 1
ATOM 1386 C C . PHE A 1 185 ? 2.854 14.963 -10.457 1.00 90.56 185 PHE A C 1
ATOM 1388 O O . PHE A 1 185 ? 2.811 15.833 -9.586 1.00 90.56 185 PHE A O 1
ATOM 1395 N N . GLN A 1 186 ? 2.774 15.256 -11.758 1.00 91.81 186 GLN A N 1
ATOM 1396 C CA . GLN A 1 186 ? 2.558 16.589 -12.320 1.00 91.81 186 GLN A CA 1
ATOM 1397 C C . GLN A 1 186 ? 1.667 16.508 -13.569 1.00 91.81 186 GLN A C 1
ATOM 1399 O O . GLN A 1 186 ? 1.628 15.459 -14.220 1.00 91.81 186 GLN A O 1
ATOM 1404 N N . PRO A 1 187 ? 0.974 17.606 -13.928 1.00 91.69 187 PRO A N 1
ATOM 1405 C CA . PRO A 1 187 ? 0.164 17.665 -15.135 1.00 91.69 187 PRO A CA 1
ATOM 1406 C C . PRO A 1 187 ? 1.005 17.483 -16.403 1.00 91.69 187 PRO A C 1
ATOM 1408 O O . PRO A 1 187 ? 2.012 18.166 -16.588 1.00 91.69 187 PRO A O 1
ATOM 1411 N N . VAL A 1 188 ? 0.531 16.640 -17.317 1.00 92.44 188 VAL A N 1
ATOM 1412 C CA . VAL A 1 188 ? 1.125 16.429 -18.644 1.00 92.44 188 VAL A CA 1
ATOM 1413 C C . VAL A 1 188 ? 0.304 17.100 -19.743 1.00 92.44 188 VAL A C 1
ATOM 1415 O O . VAL A 1 188 ? -0.911 17.295 -19.625 1.00 92.44 188 VAL A O 1
ATOM 1418 N N . LYS A 1 189 ? 0.974 17.454 -20.842 1.00 93.25 189 LYS A N 1
ATOM 1419 C CA . LYS A 1 189 ? 0.317 17.892 -22.076 1.00 93.25 189 LYS A CA 1
ATOM 1420 C C . LYS A 1 189 ? -0.130 16.661 -22.851 1.00 93.25 189 LYS A C 1
ATOM 1422 O O . LYS A 1 189 ? 0.688 15.986 -23.460 1.00 93.25 189 LYS A O 1
ATOM 1427 N N . VAL A 1 190 ? -1.426 16.369 -22.802 1.00 92.94 190 VAL A N 1
ATOM 1428 C CA . VAL A 1 190 ? -1.993 15.151 -23.403 1.00 92.94 190 VAL A CA 1
ATOM 1429 C C . VAL A 1 190 ? -1.741 15.090 -24.913 1.00 92.94 190 VAL A C 1
ATOM 1431 O O . VAL A 1 190 ? -1.460 14.013 -25.422 1.00 92.94 190 VAL A O 1
ATOM 1434 N N . ASP A 1 191 ? -1.759 16.233 -25.602 1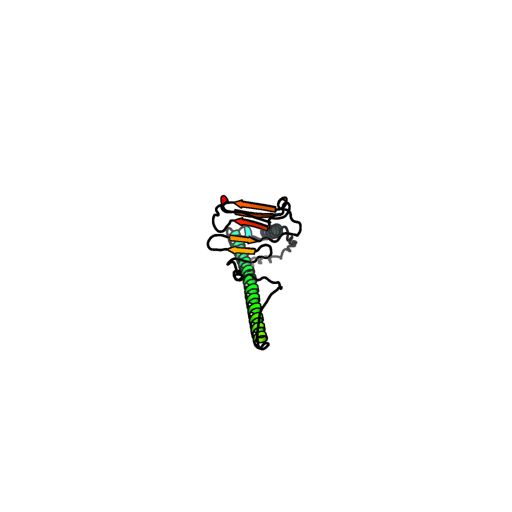.00 93.75 191 ASP A N 1
ATOM 1435 C CA . ASP A 1 191 ? -1.543 16.309 -27.055 1.00 93.75 191 ASP A CA 1
ATOM 1436 C C . ASP A 1 191 ? -0.120 15.907 -27.487 1.00 93.75 191 ASP A C 1
ATOM 1438 O O . ASP A 1 191 ? 0.070 15.437 -28.606 1.00 93.75 191 ASP A O 1
ATOM 1442 N N . ASP A 1 192 ? 0.863 16.044 -26.589 1.00 91.38 192 ASP A N 1
ATOM 1443 C CA . ASP A 1 192 ? 2.265 15.677 -26.834 1.00 91.38 192 ASP A CA 1
ATOM 1444 C C . ASP A 1 192 ? 2.568 14.230 -26.384 1.00 91.38 192 ASP A C 1
ATOM 1446 O O . ASP A 1 192 ? 3.677 13.730 -26.569 1.00 91.38 192 ASP A O 1
ATOM 1450 N N . CYS A 1 193 ? 1.596 13.543 -25.772 1.00 91.12 193 CYS A N 1
ATOM 1451 C CA . CYS A 1 193 ? 1.760 12.187 -25.261 1.00 91.12 193 CYS A CA 1
ATOM 1452 C C . CYS A 1 193 ? 1.357 11.154 -26.320 1.00 91.12 193 CYS A C 1
ATOM 1454 O O . CYS A 1 193 ? 0.261 11.203 -26.877 1.00 91.12 193 CYS A O 1
ATOM 1456 N N . PHE A 1 194 ? 2.202 10.150 -26.540 1.00 92.69 194 PHE A N 1
ATOM 1457 C CA . PHE A 1 194 ? 1.919 9.037 -27.444 1.00 92.69 194 PHE A CA 1
ATOM 1458 C C . PHE A 1 194 ? 2.339 7.708 -26.816 1.00 92.69 194 PHE A C 1
ATOM 1460 O O . PHE A 1 194 ? 3.158 7.659 -25.901 1.00 92.69 194 PHE A O 1
ATOM 1467 N N . TRP A 1 195 ? 1.766 6.613 -27.313 1.00 93.62 195 TRP A N 1
ATOM 1468 C CA . TRP A 1 195 ? 2.146 5.261 -26.918 1.00 93.62 195 TRP A CA 1
ATOM 1469 C C . TRP A 1 195 ? 2.303 4.378 -28.154 1.00 93.62 195 TRP A C 1
ATOM 1471 O O . TRP A 1 195 ? 1.702 4.627 -29.201 1.00 93.62 195 TRP A O 1
ATOM 1481 N N . SER A 1 196 ? 3.126 3.344 -28.025 1.00 90.81 196 SER A N 1
ATOM 1482 C CA . SER A 1 196 ? 3.342 2.329 -29.055 1.00 90.81 196 SER A CA 1
ATOM 1483 C C . SER A 1 196 ? 3.439 0.948 -28.408 1.00 90.81 196 SER A C 1
ATOM 1485 O O . SER A 1 196 ? 3.566 0.848 -27.186 1.00 90.81 196 SER A O 1
ATOM 1487 N N . LEU A 1 197 ? 3.295 -0.096 -29.226 1.00 88.94 197 LEU A N 1
ATOM 1488 C CA . LEU A 1 197 ? 3.390 -1.502 -28.838 1.00 88.94 197 LEU A CA 1
ATOM 1489 C C . LEU A 1 197 ? 4.544 -2.165 -29.585 1.00 88.94 197 LEU A C 1
ATOM 1491 O O . LEU A 1 197 ? 4.584 -1.966 -30.821 1.00 88.94 197 LEU A O 1
#